Protein AF-N4WAJ4-F1 (afdb_monomer_lite)

InterPro domains:
  IPR047705 AimR transcriptional regulator-like [NF038310] (4-184)
  IPR047705 AimR transcriptional regulator-like [PF22871] (3-185)

Structure (mmCIF, N/CA/C/O backbone):
data_AF-N4WAJ4-F1
#
_entry.id   AF-N4WAJ4-F1
#
loop_
_atom_site.group_PDB
_atom_site.id
_atom_site.type_symbol
_atom_site.label_atom_id
_atom_site.label_alt_id
_atom_site.label_comp_id
_atom_site.label_asym_id
_atom_site.label_entity_id
_atom_site.label_seq_id
_atom_site.pdbx_PDB_ins_code
_atom_site.Cartn_x
_atom_site.Cartn_y
_atom_site.Cartn_z
_atom_site.occupancy
_atom_site.B_iso_or_equiv
_atom_site.auth_seq_id
_atom_site.auth_comp_id
_atom_site.auth_asym_id
_atom_site.auth_atom_id
_atom_site.pdbx_PDB_model_num
ATOM 1 N N . MET A 1 1 ? 38.998 -8.795 -4.122 1.00 45.66 1 MET A N 1
ATOM 2 C CA . MET A 1 1 ? 37.738 -8.625 -4.877 1.00 45.66 1 MET A CA 1
ATOM 3 C C . MET A 1 1 ? 38.101 -8.539 -6.345 1.00 45.66 1 MET A C 1
ATOM 5 O O . MET A 1 1 ? 38.833 -7.634 -6.715 1.00 45.66 1 MET A O 1
ATOM 9 N N . GLN A 1 2 ? 37.710 -9.531 -7.140 1.00 53.59 2 GLN A N 1
ATOM 10 C CA . GLN A 1 2 ? 37.958 -9.539 -8.580 1.00 53.59 2 GLN A CA 1
ATOM 11 C C . GLN A 1 2 ? 36.973 -8.552 -9.218 1.00 53.59 2 GLN A C 1
ATOM 13 O O . GLN A 1 2 ? 35.770 -8.668 -8.992 1.00 53.59 2 GLN A O 1
ATOM 18 N N . PHE A 1 3 ? 37.481 -7.537 -9.917 1.00 63.12 3 PHE A N 1
ATOM 19 C CA . PHE A 1 3 ? 36.640 -6.549 -10.587 1.00 63.12 3 PHE A CA 1
ATOM 20 C C . PHE A 1 3 ? 35.796 -7.246 -11.657 1.00 63.12 3 PHE A C 1
ATOM 22 O O . PHE A 1 3 ? 36.318 -8.004 -12.478 1.00 63.12 3 PHE A O 1
ATOM 29 N N . VAL A 1 4 ? 34.485 -7.013 -11.627 1.00 63.81 4 VAL A N 1
ATOM 30 C CA . VAL A 1 4 ? 33.590 -7.405 -12.714 1.00 63.81 4 VAL A CA 1
ATOM 31 C C . VAL A 1 4 ? 33.894 -6.476 -13.887 1.00 63.81 4 VAL A C 1
ATOM 33 O O . VAL A 1 4 ? 33.435 -5.343 -13.923 1.00 63.81 4 VAL A O 1
ATOM 36 N N . ASN A 1 5 ? 34.716 -6.939 -14.827 1.00 75.25 5 ASN A N 1
ATOM 37 C CA . ASN A 1 5 ? 35.132 -6.154 -15.997 1.00 75.25 5 ASN A CA 1
ATOM 38 C C . ASN A 1 5 ? 34.118 -6.199 -17.151 1.00 75.25 5 ASN A C 1
ATOM 40 O O . ASN A 1 5 ? 34.416 -5.725 -18.244 1.00 75.25 5 ASN A O 1
ATOM 44 N N . ASP A 1 6 ? 32.939 -6.780 -16.927 1.00 88.44 6 ASP A N 1
ATOM 45 C CA . ASP A 1 6 ? 31.851 -6.794 -17.897 1.00 88.44 6 ASP A CA 1
ATOM 46 C C . ASP A 1 6 ? 30.910 -5.596 -17.632 1.00 88.44 6 ASP A C 1
ATOM 48 O O . ASP A 1 6 ? 30.294 -5.522 -16.555 1.00 88.44 6 ASP A O 1
ATOM 52 N N . PRO A 1 7 ? 30.802 -4.636 -18.573 1.00 87.00 7 PRO A N 1
ATOM 53 C CA . PRO A 1 7 ? 29.966 -3.450 -18.392 1.00 87.00 7 PRO A CA 1
ATOM 54 C C . PRO A 1 7 ? 28.474 -3.770 -18.252 1.00 87.00 7 PRO A C 1
ATOM 56 O O . PRO A 1 7 ? 27.777 -3.109 -17.482 1.00 87.00 7 PRO A O 1
ATOM 59 N N . LEU A 1 8 ? 27.982 -4.797 -18.954 1.00 88.00 8 LEU A N 1
ATOM 60 C CA . LEU A 1 8 ? 26.582 -5.210 -18.881 1.00 88.00 8 LEU A CA 1
ATOM 61 C C . LEU A 1 8 ? 26.280 -5.823 -17.512 1.00 88.00 8 LEU A C 1
ATOM 63 O O . LEU A 1 8 ? 25.282 -5.468 -16.882 1.00 88.00 8 LEU A O 1
ATOM 67 N N . LEU A 1 9 ? 27.152 -6.704 -17.017 1.00 89.69 9 LEU A N 1
ATOM 68 C CA . LEU A 1 9 ? 26.983 -7.312 -15.698 1.00 89.69 9 LEU A CA 1
ATOM 69 C C . LEU A 1 9 ? 27.015 -6.256 -14.586 1.00 89.69 9 LEU A C 1
ATOM 71 O O . LEU A 1 9 ? 26.186 -6.305 -13.678 1.00 89.69 9 LEU A O 1
ATOM 75 N N . SER A 1 10 ? 27.911 -5.271 -14.686 1.00 88.25 10 SER A N 1
ATOM 76 C CA . SER A 1 10 ? 27.963 -4.144 -13.746 1.00 88.25 10 SER A CA 1
ATOM 77 C C . SER A 1 10 ? 26.650 -3.353 -13.734 1.00 88.25 10 SER A C 1
ATOM 79 O O . SER A 1 10 ? 26.067 -3.151 -12.670 1.00 88.25 10 SER A O 1
ATOM 81 N N . GLN A 1 11 ? 26.110 -3.005 -14.906 1.00 87.38 11 GLN A N 1
ATOM 82 C CA . GLN A 1 11 ? 24.837 -2.282 -15.018 1.00 87.38 11 GLN A CA 1
ATOM 83 C C . GLN A 1 11 ? 23.648 -3.074 -14.442 1.00 87.38 11 GLN A C 1
ATOM 85 O O . GLN A 1 11 ? 22.752 -2.509 -13.803 1.00 87.38 11 GLN A O 1
ATOM 90 N N . LEU A 1 12 ? 23.621 -4.393 -14.653 1.00 88.75 12 LEU A N 1
ATOM 91 C CA . LEU A 1 12 ? 22.582 -5.261 -14.096 1.00 88.75 12 LEU A CA 1
ATOM 92 C C . LEU A 1 12 ? 22.663 -5.325 -12.566 1.00 88.75 12 LEU A C 1
ATOM 94 O O . LEU A 1 12 ? 21.625 -5.257 -11.904 1.00 88.75 12 LEU A O 1
ATOM 98 N N . LEU A 1 13 ? 23.871 -5.419 -12.000 1.00 91.62 13 LEU A N 1
ATOM 99 C CA . LEU A 1 13 ? 24.083 -5.414 -10.550 1.00 91.62 13 LEU A CA 1
ATOM 100 C C . LEU A 1 13 ? 23.699 -4.070 -9.923 1.00 91.62 13 LEU A C 1
ATOM 102 O O . LEU A 1 13 ? 23.013 -4.060 -8.903 1.00 91.62 13 LEU A O 1
ATOM 106 N N . GLU A 1 14 ? 24.051 -2.949 -10.555 1.00 91.19 14 GLU A N 1
ATOM 107 C CA . GLU A 1 14 ? 23.614 -1.616 -10.121 1.00 91.19 14 GLU A CA 1
ATOM 108 C C . GLU A 1 14 ? 22.088 -1.490 -10.121 1.00 91.19 14 GLU A C 1
ATOM 110 O O . GLU A 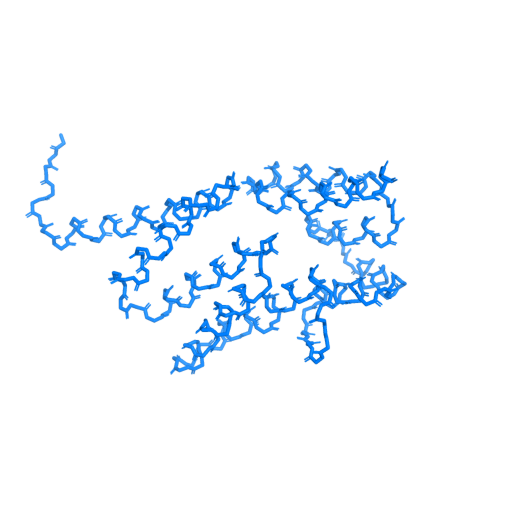1 14 ? 21.506 -1.001 -9.160 1.00 91.19 14 GLU A O 1
ATOM 115 N N . THR A 1 15 ? 21.416 -1.998 -11.159 1.00 92.31 15 THR A N 1
ATOM 116 C CA . THR A 1 15 ? 19.946 -1.984 -11.220 1.00 92.31 15 THR A CA 1
ATOM 117 C C . THR A 1 15 ? 19.331 -2.802 -10.081 1.00 92.31 15 THR A C 1
ATOM 119 O O . THR A 1 15 ? 18.347 -2.384 -9.476 1.00 92.31 15 THR A O 1
ATOM 122 N N . ARG A 1 16 ? 19.912 -3.959 -9.739 1.00 93.56 16 ARG A N 1
ATOM 123 C CA . ARG A 1 16 ? 19.452 -4.767 -8.595 1.00 93.56 16 ARG A CA 1
ATOM 124 C C . ARG A 1 16 ? 19.709 -4.094 -7.251 1.00 93.56 16 ARG A C 1
ATOM 126 O O . ARG A 1 16 ? 18.895 -4.233 -6.334 1.00 93.56 16 ARG A O 1
ATOM 133 N N . LEU A 1 17 ? 20.815 -3.368 -7.130 1.00 95.75 17 LEU A N 1
ATOM 134 C CA . LEU A 1 17 ? 21.097 -2.565 -5.950 1.00 95.75 17 LEU A CA 1
ATOM 135 C C . LEU A 1 17 ? 20.061 -1.444 -5.803 1.00 95.75 17 LEU A C 1
ATOM 137 O O . LEU A 1 17 ? 19.478 -1.312 -4.730 1.00 95.75 17 LEU A O 1
ATOM 141 N N . ASP A 1 18 ? 19.764 -0.718 -6.882 1.00 97.00 18 ASP A N 1
ATOM 142 C CA . ASP A 1 18 ? 18.732 0.325 -6.908 1.00 97.00 18 ASP A CA 1
ATOM 143 C C . ASP A 1 18 ? 17.350 -0.245 -6.518 1.00 97.00 18 ASP A C 1
ATOM 145 O O . ASP A 1 18 ? 16.648 0.357 -5.707 1.00 97.00 18 ASP A O 1
ATOM 149 N N . GLU A 1 19 ? 16.968 -1.432 -7.017 1.00 96.44 19 GLU A N 1
ATOM 150 C CA . GLU A 1 19 ? 15.730 -2.138 -6.618 1.00 96.44 19 GLU A CA 1
ATOM 151 C C . GLU A 1 19 ? 15.694 -2.433 -5.111 1.00 96.44 19 GLU A C 1
ATOM 153 O O . GLU A 1 19 ? 14.678 -2.221 -4.445 1.00 96.44 19 GLU A O 1
ATOM 158 N N . THR A 1 20 ? 16.813 -2.903 -4.560 1.00 97.69 20 THR A N 1
ATOM 159 C CA . THR A 1 20 ? 16.921 -3.237 -3.135 1.00 97.69 20 THR A CA 1
ATOM 160 C C . THR A 1 20 ? 16.818 -1.982 -2.273 1.00 97.69 20 THR A C 1
ATOM 162 O O . THR A 1 20 ? 16.063 -1.957 -1.300 1.00 97.69 20 THR A O 1
ATOM 165 N N . LEU A 1 21 ? 17.528 -0.917 -2.652 1.00 98.38 21 LEU A N 1
ATOM 166 C CA . LEU A 1 21 ? 17.513 0.361 -1.944 1.00 98.38 21 LEU A CA 1
ATOM 167 C C . LEU A 1 21 ? 16.141 1.035 -2.030 1.00 98.38 21 LEU A C 1
ATOM 169 O O . LEU A 1 21 ? 15.673 1.591 -1.039 1.00 98.38 21 LEU A O 1
ATOM 173 N N . PHE A 1 22 ? 15.455 0.929 -3.170 1.00 98.56 22 PHE A N 1
ATOM 174 C CA . PHE A 1 22 ? 14.098 1.441 -3.339 1.00 98.56 22 PHE A CA 1
ATOM 175 C C . PHE A 1 22 ? 13.134 0.877 -2.284 1.00 98.56 22 PHE A C 1
ATOM 177 O O . PHE A 1 22 ? 12.442 1.643 -1.601 1.00 98.56 22 PHE A O 1
ATOM 184 N N . ILE A 1 23 ? 13.130 -0.450 -2.120 1.00 98.19 23 ILE A N 1
ATOM 185 C CA . ILE A 1 23 ? 12.267 -1.151 -1.160 1.00 98.19 23 ILE A CA 1
ATOM 186 C C . ILE A 1 23 ? 12.732 -0.901 0.274 1.00 98.19 23 ILE A C 1
ATOM 188 O O . ILE A 1 23 ? 11.901 -0.613 1.134 1.00 98.19 23 ILE A O 1
ATOM 192 N N . TYR A 1 24 ? 14.038 -0.977 0.538 1.00 98.31 24 TYR A N 1
ATOM 193 C CA . TYR A 1 24 ? 14.593 -0.735 1.868 1.00 98.31 24 TYR A CA 1
ATOM 194 C C . TYR A 1 24 ? 14.182 0.645 2.390 1.00 98.31 24 TYR A C 1
ATOM 196 O O . TYR A 1 24 ? 13.531 0.749 3.428 1.00 98.31 24 TYR A O 1
ATOM 204 N N . HIS A 1 25 ? 14.468 1.703 1.629 1.00 98.62 25 HIS A N 1
ATOM 205 C CA . HIS A 1 25 ? 14.128 3.064 2.035 1.00 98.62 25 HIS A CA 1
ATOM 206 C C . HIS A 1 25 ? 12.615 3.265 2.164 1.00 98.62 25 HIS A C 1
ATOM 208 O O . HIS A 1 25 ? 12.178 4.003 3.042 1.00 98.62 25 HIS A O 1
ATOM 214 N N . TRP A 1 26 ? 11.798 2.579 1.356 1.00 98.56 26 TRP A N 1
ATOM 215 C CA . TRP A 1 26 ? 10.346 2.603 1.541 1.00 98.56 26 TRP A CA 1
ATOM 216 C C . TRP A 1 26 ? 9.954 2.025 2.902 1.00 98.56 26 TRP A C 1
ATOM 218 O O . TRP A 1 26 ? 9.284 2.700 3.676 1.00 98.56 26 TRP A O 1
ATOM 228 N N . LYS A 1 27 ? 10.423 0.819 3.241 1.00 98.25 27 LYS A N 1
ATOM 229 C CA . LYS A 1 27 ? 10.102 0.159 4.517 1.00 98.25 27 LYS A CA 1
ATOM 230 C C . LYS A 1 27 ? 10.603 0.925 5.736 1.00 98.25 27 LYS A C 1
ATOM 232 O O . LYS A 1 27 ? 9.932 0.925 6.763 1.00 98.25 27 LYS A 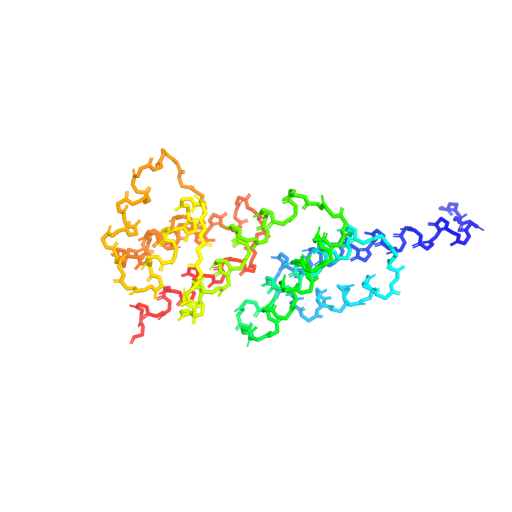O 1
ATOM 237 N N . ARG A 1 28 ? 11.714 1.654 5.606 1.00 98.25 28 ARG A N 1
ATOM 238 C CA . ARG A 1 28 ? 12.244 2.556 6.643 1.00 98.25 28 ARG A CA 1
ATOM 239 C C . ARG A 1 28 ? 11.526 3.909 6.735 1.00 98.25 28 ARG A C 1
ATOM 241 O O . ARG A 1 28 ? 11.890 4.709 7.590 1.00 98.25 28 ARG A O 1
ATOM 248 N N . ASN A 1 29 ? 10.506 4.157 5.908 1.00 98.06 29 ASN A N 1
ATOM 249 C CA . ASN A 1 29 ? 9.808 5.444 5.796 1.00 98.06 29 ASN A CA 1
ATOM 250 C C . ASN A 1 29 ? 10.726 6.610 5.351 1.00 98.06 29 ASN A C 1
ATOM 252 O O . ASN A 1 29 ? 10.507 7.773 5.679 1.00 98.06 29 ASN A O 1
ATOM 256 N N . GLU A 1 30 ? 11.764 6.314 4.569 1.00 98.25 30 GLU A N 1
ATOM 257 C CA . GLU A 1 30 ? 12.718 7.277 4.005 1.00 98.25 30 GLU A CA 1
ATOM 258 C C . GLU A 1 30 ? 12.301 7.646 2.568 1.00 98.25 30 GLU A C 1
ATOM 260 O O . GLU A 1 30 ? 12.996 7.379 1.581 1.00 98.25 30 GLU A O 1
ATOM 265 N N . MET A 1 31 ? 11.110 8.242 2.434 1.00 98.06 31 MET A N 1
ATOM 266 C CA . MET A 1 31 ? 10.403 8.324 1.148 1.00 98.06 31 MET A CA 1
ATOM 267 C C . MET A 1 31 ? 11.113 9.123 0.056 1.00 98.06 31 MET A C 1
ATOM 269 O O . MET A 1 31 ? 11.011 8.769 -1.118 1.00 98.06 31 MET A O 1
ATOM 273 N N . LEU A 1 32 ? 11.875 10.158 0.415 1.00 98.12 32 LEU A N 1
ATOM 274 C CA . LEU A 1 32 ? 12.670 10.918 -0.554 1.00 98.12 32 LEU A CA 1
ATOM 275 C C . LEU A 1 32 ? 13.718 10.032 -1.243 1.00 98.12 32 LEU A C 1
ATOM 277 O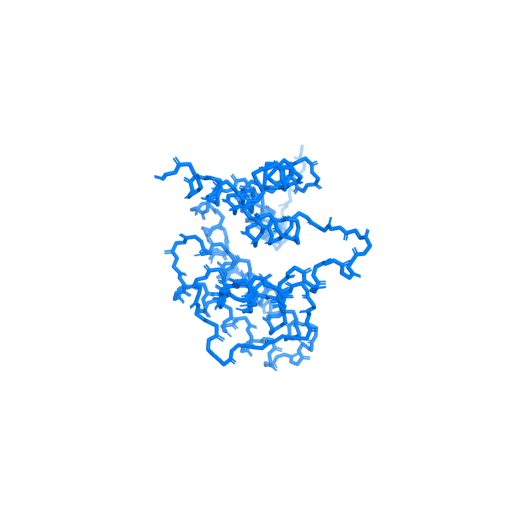 O . LEU A 1 32 ? 13.861 10.077 -2.466 1.00 98.12 32 LEU A O 1
ATOM 281 N N . LEU A 1 33 ? 14.420 9.197 -0.471 1.00 98.56 33 LEU A N 1
ATOM 282 C CA . LEU A 1 33 ? 15.418 8.268 -1.002 1.00 98.56 33 LEU A CA 1
ATOM 283 C C . LEU A 1 33 ? 14.751 7.143 -1.786 1.00 98.56 33 LEU A C 1
ATOM 285 O O . LEU A 1 33 ? 15.169 6.856 -2.904 1.00 98.56 33 LEU A O 1
ATOM 289 N N . SER A 1 34 ? 13.677 6.565 -1.245 1.00 98.62 34 SER A N 1
ATOM 290 C CA . SER A 1 34 ? 12.910 5.531 -1.940 1.00 98.62 34 SER A CA 1
ATOM 291 C C . SER A 1 34 ? 12.466 6.009 -3.327 1.00 98.62 34 SER A C 1
ATOM 293 O O . SER A 1 34 ? 12.830 5.413 -4.340 1.00 98.62 34 SER A O 1
ATOM 295 N N . ARG A 1 35 ? 11.785 7.158 -3.415 1.00 98.56 35 ARG A N 1
ATOM 296 C CA . ARG A 1 35 ? 11.321 7.696 -4.702 1.00 98.56 35 ARG A CA 1
ATOM 297 C C . ARG A 1 35 ? 12.471 8.036 -5.642 1.00 98.56 35 ARG A C 1
ATOM 299 O O . ARG A 1 35 ? 12.350 7.777 -6.835 1.00 98.56 35 ARG A O 1
ATOM 306 N N . LYS A 1 36 ? 13.598 8.553 -5.132 1.00 98.44 36 LYS A N 1
ATOM 307 C CA . LYS A 1 36 ? 14.806 8.780 -5.942 1.00 98.44 36 LYS A CA 1
ATOM 308 C C . LYS A 1 36 ? 15.233 7.496 -6.662 1.00 98.44 36 LYS A C 1
ATOM 310 O O . LYS A 1 36 ? 15.410 7.537 -7.879 1.00 98.44 36 LYS A O 1
ATOM 315 N N . TYR A 1 37 ? 15.353 6.377 -5.947 1.00 98.50 37 TYR A N 1
ATOM 316 C CA . TYR A 1 37 ? 15.692 5.089 -6.564 1.00 98.50 37 TYR A CA 1
ATOM 317 C C . TYR A 1 37 ? 14.578 4.589 -7.495 1.00 98.50 37 TYR A C 1
ATOM 319 O O . TYR A 1 37 ? 14.871 4.160 -8.606 1.00 98.50 37 TYR A O 1
ATOM 327 N N . GLY A 1 38 ? 13.304 4.733 -7.116 1.00 98.38 38 GLY A N 1
ATOM 328 C CA . GLY A 1 38 ? 12.164 4.382 -7.973 1.00 98.38 38 GLY A CA 1
ATOM 329 C C . GLY A 1 38 ? 12.194 5.091 -9.335 1.00 98.38 38 GLY A C 1
ATOM 330 O O . GLY A 1 38 ? 12.121 4.445 -10.379 1.00 98.38 38 GLY A O 1
ATOM 331 N N . TYR A 1 39 ? 12.398 6.411 -9.357 1.00 98.31 39 TYR A N 1
ATOM 332 C CA . TYR A 1 39 ? 12.516 7.172 -10.606 1.00 98.31 39 TYR A CA 1
ATOM 333 C C . TYR A 1 39 ? 13.796 6.851 -11.391 1.00 98.31 39 TYR A C 1
ATOM 335 O O . TYR A 1 39 ? 13.779 6.868 -12.623 1.00 98.31 39 TYR A O 1
ATOM 343 N N . GLN A 1 40 ? 14.908 6.536 -10.719 1.00 97.44 40 GLN A N 1
ATOM 344 C CA . GLN A 1 40 ? 16.115 6.049 -11.398 1.00 97.44 40 GLN A CA 1
ATOM 345 C C . GLN A 1 40 ? 15.864 4.711 -12.100 1.00 97.44 40 GLN A C 1
ATOM 347 O O . GLN A 1 40 ? 16.263 4.551 -13.253 1.00 97.44 40 GLN A O 1
ATOM 352 N N . LEU A 1 41 ? 15.157 3.785 -11.448 1.00 97.50 41 LEU A N 1
ATOM 353 C CA . LEU A 1 41 ? 14.785 2.497 -12.027 1.00 97.50 41 LEU A CA 1
ATOM 354 C C . LEU A 1 41 ? 13.877 2.663 -13.245 1.00 97.50 41 LEU A C 1
ATOM 356 O O . LEU A 1 41 ? 14.163 2.057 -14.276 1.00 97.50 41 LEU A O 1
ATOM 360 N N . LEU A 1 42 ? 12.854 3.525 -13.171 1.00 97.38 42 LEU A N 1
ATOM 361 C CA . LEU A 1 42 ? 11.965 3.818 -14.308 1.00 97.38 42 LEU A CA 1
ATOM 362 C C . LEU A 1 42 ? 12.730 4.292 -15.550 1.00 97.38 42 LEU A C 1
ATOM 364 O O . LEU A 1 42 ? 12.357 3.952 -16.665 1.00 97.38 42 LEU A O 1
ATOM 368 N N . ARG A 1 43 ? 13.821 5.045 -15.369 1.00 95.00 43 ARG A N 1
ATOM 369 C CA . ARG A 1 43 ? 14.658 5.525 -16.481 1.00 95.00 43 ARG A CA 1
ATOM 370 C C . ARG A 1 43 ? 15.577 4.455 -17.071 1.00 95.00 43 ARG A C 1
ATOM 372 O O . ARG A 1 43 ? 16.040 4.626 -18.194 1.00 95.00 43 ARG A O 1
ATOM 379 N N . LYS A 1 44 ? 15.912 3.417 -16.301 1.00 92.06 44 LYS A N 1
ATOM 380 C CA . LYS A 1 44 ? 16.902 2.392 -16.675 1.00 92.06 44 LYS A CA 1
ATOM 381 C C . LYS A 1 44 ? 16.264 1.099 -17.189 1.00 92.06 44 LYS A C 1
ATOM 383 O O . LYS A 1 44 ? 16.909 0.368 -17.935 1.00 92.06 44 LYS A O 1
ATOM 388 N N . THR A 1 45 ? 15.043 0.778 -16.760 1.00 92.62 45 THR A N 1
ATOM 389 C CA . THR A 1 45 ? 14.389 -0.495 -17.089 1.00 92.62 45 THR A CA 1
ATOM 390 C C . THR A 1 45 ? 13.539 -0.397 -18.353 1.00 92.62 45 THR A C 1
ATOM 392 O O . THR A 1 45 ? 12.752 0.526 -18.515 1.00 92.62 45 THR A O 1
ATOM 395 N N . TYR A 1 46 ? 13.638 -1.415 -19.207 1.00 90.81 46 TYR A N 1
ATOM 396 C CA . TYR A 1 46 ? 12.743 -1.617 -20.357 1.00 90.81 46 TYR A CA 1
ATOM 397 C C . TYR A 1 46 ? 11.752 -2.766 -20.129 1.00 90.81 46 TYR A C 1
ATOM 399 O O . TYR A 1 46 ? 10.919 -3.069 -20.976 1.00 90.81 46 TYR A O 1
ATOM 407 N N . ASN A 1 47 ? 11.839 -3.442 -18.980 1.00 94.56 47 ASN A N 1
ATOM 408 C CA . ASN A 1 47 ? 10.914 -4.508 -18.629 1.00 94.56 47 ASN A CA 1
ATOM 409 C C . ASN A 1 47 ? 9.611 -3.895 -18.097 1.00 94.56 47 ASN A C 1
ATOM 411 O O . ASN A 1 47 ? 9.566 -3.449 -16.949 1.00 94.56 47 ASN A O 1
ATOM 415 N N . LEU A 1 48 ? 8.558 -3.910 -18.916 1.00 97.44 48 LEU A N 1
ATOM 416 C CA . LEU A 1 48 ? 7.252 -3.331 -18.584 1.00 97.44 48 LEU A CA 1
ATOM 417 C C . LEU A 1 48 ? 6.643 -3.919 -17.308 1.00 97.44 48 LEU A C 1
ATOM 419 O O . LEU A 1 48 ? 6.093 -3.182 -16.493 1.00 97.44 48 LEU A O 1
ATOM 423 N N . ARG A 1 49 ? 6.821 -5.220 -17.047 1.00 96.88 49 ARG A N 1
ATOM 424 C CA . ARG A 1 49 ? 6.333 -5.819 -15.799 1.00 96.88 49 ARG A CA 1
ATOM 425 C C . ARG A 1 49 ? 7.008 -5.199 -14.574 1.00 96.88 49 ARG A C 1
ATOM 427 O O . ARG A 1 49 ? 6.321 -4.949 -13.586 1.00 96.88 49 ARG A O 1
ATOM 434 N N . LYS A 1 50 ? 8.310 -4.904 -14.647 1.00 96.25 50 LYS A N 1
ATOM 435 C CA . LYS A 1 50 ? 9.014 -4.167 -13.586 1.00 96.25 50 LYS A CA 1
ATOM 436 C C . LYS A 1 50 ? 8.536 -2.723 -13.479 1.00 96.25 50 LYS A C 1
ATOM 438 O O . LYS A 1 50 ? 8.398 -2.230 -12.367 1.00 96.25 50 LYS A O 1
ATOM 443 N N . VAL A 1 51 ? 8.266 -2.056 -14.603 1.00 98.38 51 VAL A N 1
ATOM 444 C CA . VAL A 1 51 ? 7.718 -0.688 -14.607 1.00 98.38 51 VAL A CA 1
ATOM 445 C C . VAL A 1 51 ? 6.398 -0.632 -13.828 1.00 98.38 51 VAL A C 1
ATOM 447 O O . VAL A 1 51 ? 6.235 0.243 -12.980 1.00 98.38 51 VAL A O 1
ATOM 450 N N . VAL A 1 52 ? 5.510 -1.614 -14.025 1.00 98.75 52 VAL A N 1
ATOM 451 C CA . VAL A 1 52 ? 4.266 -1.758 -13.247 1.00 98.75 52 VAL A CA 1
ATOM 452 C C . VAL A 1 52 ? 4.548 -1.869 -11.745 1.00 98.75 52 VAL A C 1
ATOM 454 O O . VAL A 1 52 ? 3.921 -1.168 -10.953 1.00 98.75 52 VAL A O 1
ATOM 457 N N . ASP A 1 53 ? 5.498 -2.715 -11.332 1.00 98.06 53 ASP A N 1
ATOM 458 C CA . ASP A 1 53 ? 5.833 -2.879 -9.909 1.00 98.06 53 ASP A CA 1
ATOM 459 C C . ASP A 1 53 ? 6.422 -1.601 -9.304 1.00 98.06 53 ASP A C 1
ATOM 461 O O . ASP A 1 53 ? 6.063 -1.222 -8.188 1.00 98.06 53 ASP A O 1
ATOM 465 N N . ILE A 1 54 ? 7.280 -0.901 -10.051 1.00 98.62 54 ILE A N 1
ATOM 466 C CA . ILE A 1 54 ? 7.877 0.356 -9.598 1.00 98.62 54 ILE A CA 1
ATOM 467 C C . ILE A 1 54 ? 6.798 1.423 -9.413 1.00 98.62 54 ILE A C 1
ATOM 469 O O . ILE A 1 54 ? 6.747 2.057 -8.360 1.00 98.62 54 ILE A O 1
ATOM 473 N N . HIS A 1 55 ? 5.900 1.588 -10.387 1.00 98.88 55 HIS A N 1
ATOM 474 C CA . HIS A 1 55 ? 4.776 2.509 -10.253 1.00 98.88 55 HIS A CA 1
ATOM 475 C C . HIS A 1 55 ? 3.844 2.123 -9.103 1.00 98.88 55 HIS A C 1
ATOM 477 O O . HIS A 1 55 ? 3.435 2.997 -8.346 1.00 98.88 55 HIS A O 1
ATOM 483 N N . ASN A 1 56 ? 3.566 0.836 -8.892 1.00 98.75 56 ASN A N 1
ATOM 484 C CA . ASN A 1 56 ? 2.742 0.391 -7.769 1.00 98.75 56 ASN A CA 1
ATOM 485 C C . ASN A 1 56 ? 3.364 0.745 -6.402 1.00 98.75 56 ASN A C 1
ATOM 487 O O . ASN A 1 56 ? 2.657 1.161 -5.482 1.00 98.75 56 ASN A O 1
ATOM 491 N N . ILE A 1 57 ? 4.686 0.612 -6.256 1.00 98.56 57 ILE A N 1
ATOM 492 C CA . ILE A 1 57 ? 5.383 1.012 -5.025 1.00 98.56 57 ILE A CA 1
ATOM 493 C C . ILE A 1 57 ? 5.416 2.539 -4.893 1.00 98.56 57 ILE A C 1
ATOM 495 O O . ILE A 1 57 ? 5.170 3.052 -3.805 1.00 98.56 57 ILE A O 1
ATOM 499 N N . LEU A 1 58 ? 5.667 3.283 -5.977 1.00 98.81 58 LEU A N 1
ATOM 500 C CA . LEU A 1 58 ? 5.618 4.749 -5.950 1.00 98.81 58 LEU A CA 1
ATOM 501 C C . LEU A 1 58 ? 4.228 5.250 -5.541 1.00 98.81 58 LEU A C 1
ATOM 503 O O . LEU A 1 58 ? 4.138 6.125 -4.685 1.00 98.81 58 LEU A O 1
ATOM 507 N N . ALA A 1 59 ? 3.161 4.655 -6.080 1.00 98.81 59 ALA A N 1
ATOM 508 C CA . ALA A 1 59 ? 1.780 4.970 -5.728 1.00 98.81 59 ALA A CA 1
ATOM 509 C C . ALA A 1 59 ? 1.548 4.863 -4.214 1.00 98.81 59 ALA A C 1
ATOM 511 O O . ALA A 1 59 ? 1.120 5.821 -3.573 1.00 98.81 59 ALA A O 1
ATOM 512 N N . GLN A 1 60 ? 1.925 3.724 -3.627 1.00 98.44 60 GLN A N 1
ATOM 513 C CA . GLN A 1 60 ? 1.877 3.512 -2.179 1.00 98.44 60 GLN A CA 1
ATOM 514 C C . GLN A 1 60 ? 2.793 4.479 -1.424 1.00 98.44 60 GLN A C 1
ATOM 516 O O . GLN A 1 60 ? 2.422 4.992 -0.376 1.00 98.44 60 GLN A O 1
ATOM 521 N N . GLY A 1 61 ? 3.967 4.786 -1.967 1.00 98.19 61 GLY A N 1
ATOM 522 C CA . GLY A 1 61 ? 4.911 5.724 -1.377 1.00 98.19 61 GLY A CA 1
ATOM 523 C C . GLY A 1 61 ? 4.363 7.144 -1.232 1.00 98.19 61 GLY A C 1
ATOM 524 O O . GLY A 1 61 ? 4.811 7.867 -0.348 1.00 98.19 61 GLY A O 1
ATOM 525 N N . TYR A 1 62 ? 3.399 7.560 -2.056 1.00 98.69 62 TYR A N 1
ATOM 526 C CA . TYR A 1 62 ? 2.720 8.858 -1.945 1.00 98.69 62 TYR A CA 1
ATOM 527 C C . TYR A 1 62 ? 1.492 8.848 -1.020 1.00 98.69 62 TYR A C 1
ATOM 529 O O . TYR A 1 62 ? 0.868 9.898 -0.854 1.00 98.69 62 TYR A O 1
ATOM 537 N N . LEU A 1 63 ? 1.169 7.714 -0.380 1.00 98.50 63 LEU A N 1
ATOM 538 C CA . LEU A 1 63 ? -0.030 7.525 0.448 1.00 98.50 63 LEU A CA 1
ATOM 539 C C . LEU A 1 63 ? -0.285 8.674 1.427 1.00 98.50 63 LEU A C 1
ATOM 541 O O . LEU A 1 63 ? -1.402 9.169 1.480 1.00 98.50 63 LEU A O 1
ATOM 545 N N . PHE A 1 64 ? 0.727 9.114 2.174 1.00 98.06 64 PHE A N 1
ATOM 546 C CA . PHE A 1 64 ? 0.558 10.147 3.203 1.00 98.06 64 PHE A CA 1
ATOM 547 C C . PHE A 1 64 ? 0.751 11.583 2.699 1.00 98.06 64 PHE A C 1
ATOM 549 O O . PHE A 1 64 ? 0.559 12.520 3.467 1.00 98.06 64 PHE A O 1
ATOM 556 N N . GLU A 1 65 ? 1.157 11.773 1.442 1.00 97.12 65 GLU A N 1
ATOM 557 C CA . GLU A 1 65 ? 1.561 13.087 0.924 1.00 97.12 65 GLU A CA 1
ATOM 558 C C . GLU A 1 65 ? 0.608 13.637 -0.135 1.00 97.12 65 GLU A C 1
ATOM 560 O O . GLU A 1 65 ? 0.258 14.814 -0.094 1.00 97.12 65 GLU A O 1
ATOM 565 N N . SER A 1 66 ? 0.196 12.820 -1.108 1.00 98.12 66 SER A N 1
ATOM 566 C CA . SER A 1 66 ? -0.651 13.294 -2.204 1.00 98.12 66 SER A CA 1
ATOM 567 C C . SER A 1 66 ? -1.438 12.162 -2.846 1.00 98.12 66 SER A C 1
ATOM 569 O O . SER A 1 66 ? -0.876 11.289 -3.509 1.00 98.12 66 SER A O 1
ATOM 571 N N . TYR A 1 67 ? -2.765 12.233 -2.719 1.00 98.50 67 TYR A N 1
ATOM 572 C CA . TYR A 1 67 ? -3.676 11.334 -3.426 1.00 98.50 67 TYR A CA 1
ATOM 573 C C . TYR A 1 67 ? -3.501 11.405 -4.945 1.00 98.50 67 TYR A C 1
ATOM 575 O O . TYR A 1 67 ? -3.562 10.386 -5.622 1.00 98.50 67 TYR A O 1
ATOM 583 N N . GLU A 1 68 ? -3.282 12.605 -5.486 1.00 98.62 68 GLU A N 1
ATOM 584 C CA . GLU A 1 68 ? -3.149 12.811 -6.928 1.00 98.62 68 GLU A CA 1
ATOM 585 C C . GLU A 1 68 ? -1.911 12.095 -7.475 1.00 98.62 68 GLU A C 1
ATOM 587 O O . GLU A 1 68 ? -2.014 11.347 -8.443 1.00 98.62 68 GLU A O 1
ATOM 592 N N . GLN A 1 69 ? -0.762 12.248 -6.812 1.00 98.62 69 GLN A N 1
ATOM 593 C CA . GLN A 1 69 ? 0.471 11.559 -7.205 1.00 98.62 69 GLN A CA 1
ATOM 594 C C . GLN A 1 69 ? 0.362 10.043 -7.001 1.00 98.62 69 GLN A C 1
ATOM 596 O O . GLN A 1 69 ? 0.806 9.266 -7.848 1.00 98.62 69 GLN A O 1
ATOM 601 N N . ALA A 1 70 ? -0.277 9.612 -5.908 1.00 98.75 70 ALA A N 1
ATOM 602 C CA . ALA A 1 70 ? -0.525 8.200 -5.654 1.00 98.75 70 ALA A CA 1
ATOM 603 C C . ALA A 1 70 ? -1.376 7.567 -6.770 1.00 98.75 70 ALA A C 1
ATOM 605 O O . ALA A 1 70 ? -0.994 6.546 -7.343 1.00 98.75 70 ALA A O 1
ATOM 606 N N . MET A 1 71 ? -2.489 8.208 -7.136 1.00 98.75 71 MET A N 1
ATOM 607 C CA . MET A 1 71 ? -3.375 7.730 -8.198 1.00 98.75 71 MET A CA 1
ATOM 608 C C . MET A 1 71 ? -2.757 7.840 -9.588 1.00 98.75 71 MET A C 1
ATOM 610 O O . MET A 1 71 ? -2.973 6.945 -10.399 1.00 98.75 71 MET A O 1
ATOM 614 N N . HIS A 1 72 ? -1.956 8.873 -9.860 1.00 98.75 72 HIS A N 1
ATOM 615 C CA . HIS A 1 72 ? -1.214 8.986 -11.114 1.00 98.75 72 HIS A CA 1
ATOM 616 C C . HIS A 1 72 ? -0.350 7.742 -11.357 1.00 98.75 72 HIS A C 1
ATOM 618 O O . HIS A 1 72 ? -0.438 7.115 -12.412 1.00 98.75 72 HIS A O 1
ATOM 624 N N . HIS A 1 73 ? 0.436 7.327 -10.361 1.00 98.88 73 HIS A N 1
ATOM 625 C CA . HIS A 1 73 ? 1.246 6.120 -10.479 1.00 98.88 73 HIS A CA 1
ATOM 626 C C . HIS A 1 73 ? 0.420 4.832 -10.481 1.00 98.88 73 HIS A C 1
ATOM 628 O O . HIS A 1 73 ? 0.750 3.914 -11.229 1.00 98.88 73 HIS A O 1
ATOM 634 N N . ALA A 1 74 ? -0.653 4.748 -9.690 1.00 98.88 74 ALA A N 1
ATOM 635 C CA . ALA A 1 74 ? -1.524 3.573 -9.700 1.00 98.88 74 ALA A CA 1
ATOM 636 C C . ALA A 1 74 ? -2.174 3.364 -11.080 1.00 98.88 74 ALA A C 1
ATOM 638 O O . ALA A 1 74 ? -2.236 2.233 -11.562 1.00 98.88 74 ALA A O 1
ATOM 639 N N . GLN A 1 75 ? -2.597 4.450 -11.735 1.00 98.75 75 GLN A N 1
ATOM 640 C CA . GLN A 1 75 ? -3.177 4.404 -13.074 1.00 98.75 75 GLN A CA 1
ATOM 641 C C . GLN A 1 75 ? -2.123 4.075 -14.132 1.00 98.75 75 GLN A C 1
ATOM 643 O O . GLN A 1 75 ? -2.353 3.180 -14.934 1.00 98.75 75 GLN A O 1
ATOM 648 N N . ALA A 1 76 ? -0.935 4.689 -14.075 1.00 98.81 76 ALA A N 1
ATOM 649 C CA . ALA A 1 76 ? 0.166 4.338 -14.975 1.00 98.81 76 ALA A CA 1
ATOM 650 C C . ALA A 1 76 ? 0.539 2.846 -14.871 1.00 98.81 76 ALA A C 1
ATOM 652 O O . ALA A 1 76 ? 0.741 2.176 -15.882 1.00 98.81 76 ALA A O 1
ATOM 653 N N . ALA A 1 77 ? 0.577 2.295 -13.653 1.00 98.88 77 ALA A N 1
ATOM 654 C CA . ALA A 1 77 ? 0.787 0.865 -13.446 1.00 98.88 77 ALA A CA 1
ATOM 655 C C . ALA A 1 77 ? -0.334 0.021 -14.075 1.00 98.88 77 ALA A C 1
ATOM 657 O O . ALA A 1 77 ? -0.053 -1.028 -14.649 1.00 98.88 77 ALA A O 1
ATOM 658 N N . LEU A 1 78 ? -1.591 0.462 -13.968 1.00 98.88 78 LEU A N 1
ATOM 659 C CA . LEU A 1 78 ? -2.752 -0.259 -14.492 1.00 98.88 78 LEU A CA 1
ATOM 660 C C . LEU A 1 78 ? -2.804 -0.231 -16.020 1.00 98.88 78 LEU A C 1
ATOM 662 O O . LEU A 1 78 ? -3.095 -1.260 -16.630 1.00 98.88 78 LEU A O 1
ATOM 666 N N . ASP A 1 79 ? -2.490 0.910 -16.626 1.00 98.75 79 ASP A N 1
ATOM 667 C CA . ASP A 1 79 ? -2.452 1.081 -18.078 1.00 98.75 79 ASP A CA 1
ATOM 668 C C . ASP A 1 79 ? -1.398 0.150 -18.686 1.00 98.75 79 ASP A C 1
ATOM 670 O O . ASP A 1 79 ? -1.712 -0.648 -19.567 1.00 98.75 79 ASP A O 1
ATOM 674 N N . ILE A 1 80 ? -0.183 0.144 -18.125 1.00 98.75 80 ILE A N 1
ATOM 675 C CA . ILE A 1 80 ? 0.902 -0.737 -18.581 1.00 98.75 80 ILE A CA 1
ATOM 676 C C . ILE A 1 80 ? 0.566 -2.207 -18.306 1.00 98.75 80 ILE A C 1
ATOM 678 O O . ILE A 1 80 ? 0.829 -3.064 -19.142 1.00 98.75 80 ILE A O 1
ATOM 682 N N . ALA A 1 81 ? -0.023 -2.530 -17.148 1.00 98.75 81 ALA A N 1
ATOM 683 C CA . ALA A 1 81 ? -0.445 -3.898 -16.842 1.00 98.75 81 ALA A CA 1
ATOM 684 C C . ALA A 1 81 ? -1.505 -4.413 -17.826 1.00 98.75 81 ALA A C 1
ATOM 686 O O . ALA A 1 81 ? -1.497 -5.601 -18.143 1.00 98.75 81 ALA A O 1
ATOM 687 N N . THR A 1 82 ? -2.383 -3.524 -18.297 1.00 98.62 82 THR A N 1
ATOM 688 C CA . THR A 1 82 ? -3.382 -3.812 -19.333 1.00 98.62 82 THR A CA 1
ATOM 689 C C . THR A 1 82 ? -2.719 -3.988 -20.695 1.00 98.62 82 THR A C 1
ATOM 691 O O . THR A 1 82 ? -3.038 -4.941 -21.388 1.00 98.62 82 THR A O 1
ATOM 694 N N . GLU A 1 83 ? -1.755 -3.137 -21.052 1.00 98.44 83 GLU A N 1
ATOM 695 C CA . GLU A 1 83 ? -0.997 -3.244 -22.309 1.00 98.44 83 GLU A CA 1
ATOM 696 C C . GLU A 1 83 ? -0.275 -4.592 -22.456 1.00 98.44 83 GLU A C 1
ATOM 698 O O . GLU A 1 83 ? -0.203 -5.142 -23.551 1.00 98.44 83 GLU A O 1
ATOM 703 N N . ILE A 1 84 ? 0.252 -5.135 -21.356 1.00 98.31 84 ILE A N 1
ATOM 704 C CA . ILE A 1 84 ? 0.969 -6.421 -21.355 1.00 98.31 84 ILE A CA 1
ATOM 705 C C . ILE A 1 84 ? 0.086 -7.619 -20.971 1.00 98.31 84 ILE A C 1
ATOM 707 O O . ILE A 1 84 ? 0.629 -8.683 -20.663 1.00 98.31 84 ILE A O 1
ATOM 711 N N . ASP A 1 85 ? -1.237 -7.439 -20.905 1.00 98.25 85 ASP A N 1
ATOM 712 C CA . ASP A 1 85 ? -2.222 -8.463 -20.526 1.00 98.25 85 ASP A CA 1
ATOM 713 C C . ASP A 1 85 ? -1.888 -9.196 -19.208 1.00 98.25 85 ASP A C 1
ATOM 715 O O . ASP A 1 85 ? -2.108 -10.398 -19.035 1.00 98.25 85 ASP A O 1
ATOM 719 N N . SER A 1 86 ? -1.330 -8.481 -18.224 1.00 98.31 86 SER A N 1
ATOM 720 C CA . SER A 1 86 ? -0.977 -9.076 -16.933 1.00 98.31 86 SER A CA 1
ATOM 721 C C . SER A 1 86 ? -2.174 -9.084 -15.985 1.00 98.31 86 SER A C 1
ATOM 723 O O . SER A 1 86 ? -2.271 -8.253 -15.080 1.00 98.31 86 SER A O 1
ATOM 725 N N . GLU A 1 87 ? -3.055 -10.076 -16.131 1.00 98.25 87 GLU A N 1
ATOM 726 C CA . GLU A 1 87 ? -4.253 -10.244 -15.289 1.00 98.25 87 GLU A CA 1
ATOM 727 C C . GLU A 1 87 ? -3.940 -10.180 -13.790 1.00 98.25 87 GLU A C 1
ATOM 729 O O . GLU A 1 87 ? -4.629 -9.507 -13.025 1.00 98.25 87 GLU A O 1
ATOM 734 N N . ARG A 1 88 ? -2.839 -10.812 -13.362 1.00 97.94 88 ARG A N 1
ATOM 735 C CA . ARG A 1 88 ? -2.386 -10.773 -11.965 1.00 97.94 88 ARG A CA 1
ATOM 736 C C . ARG A 1 88 ? -2.095 -9.348 -11.487 1.00 97.94 88 ARG A C 1
ATOM 738 O O . ARG A 1 88 ? -2.440 -9.007 -10.357 1.00 97.94 88 ARG A O 1
ATOM 745 N N . ALA A 1 89 ? -1.422 -8.536 -12.301 1.00 98.31 89 ALA A N 1
ATOM 746 C CA . ALA A 1 89 ? -1.094 -7.162 -11.935 1.00 98.31 89 ALA A CA 1
ATOM 747 C C . ALA A 1 89 ? -2.338 -6.264 -11.973 1.00 98.31 89 ALA A C 1
ATOM 749 O O . ALA A 1 89 ? -2.545 -5.480 -11.048 1.00 98.31 89 ALA A O 1
ATOM 750 N N . ILE A 1 90 ? -3.198 -6.442 -12.980 1.00 98.81 90 ILE A N 1
ATOM 751 C CA . ILE A 1 90 ? -4.493 -5.758 -13.090 1.00 98.81 90 ILE A CA 1
ATOM 752 C C . ILE A 1 90 ? -5.344 -6.036 -11.847 1.00 98.81 90 ILE A C 1
ATOM 754 O O . ILE A 1 90 ? -5.830 -5.099 -11.212 1.00 98.81 90 ILE A O 1
ATOM 758 N N . TYR A 1 91 ? -5.477 -7.308 -11.460 1.00 98.56 91 TYR A N 1
ATOM 759 C CA . TYR A 1 91 ? -6.205 -7.719 -10.261 1.00 98.56 91 TYR A CA 1
ATOM 760 C C . TYR A 1 91 ? -5.597 -7.095 -9.001 1.00 98.56 91 TYR A C 1
ATOM 762 O O . TYR A 1 91 ? -6.319 -6.521 -8.190 1.00 98.56 91 TYR A O 1
ATOM 770 N N . GLY A 1 92 ? -4.266 -7.143 -8.869 1.00 98.50 92 GLY A N 1
ATOM 771 C CA . GLY A 1 92 ? -3.533 -6.520 -7.767 1.00 98.50 92 GLY A CA 1
ATOM 772 C C . GLY A 1 92 ? -3.850 -5.028 -7.603 1.00 98.50 92 GLY A C 1
ATOM 773 O O . GLY A 1 92 ? -4.182 -4.562 -6.515 1.00 98.50 92 GLY A O 1
ATOM 774 N N . LEU A 1 93 ? -3.790 -4.274 -8.699 1.00 98.69 93 LEU A N 1
ATOM 775 C CA . LEU A 1 93 ? -4.014 -2.829 -8.689 1.00 98.69 93 LEU A CA 1
ATOM 776 C C . LEU A 1 93 ? -5.478 -2.468 -8.421 1.00 98.69 93 LEU A C 1
ATOM 778 O O . LEU A 1 93 ? -5.742 -1.574 -7.617 1.00 98.69 93 LEU A O 1
ATOM 782 N N . ARG A 1 94 ? -6.423 -3.168 -9.062 1.00 98.56 94 ARG A N 1
ATOM 783 C CA . ARG A 1 94 ? -7.861 -2.886 -8.942 1.00 98.56 94 ARG A CA 1
ATOM 784 C C . ARG A 1 94 ? -8.455 -3.315 -7.609 1.00 98.56 94 ARG A C 1
ATOM 786 O O . ARG A 1 94 ? -9.343 -2.628 -7.125 1.00 98.56 94 ARG A O 1
ATOM 793 N N . ASN A 1 95 ? -7.976 -4.411 -7.023 1.00 98.56 95 ASN A N 1
ATOM 794 C CA . ASN A 1 95 ? -8.563 -4.960 -5.800 1.00 98.56 95 ASN A CA 1
ATOM 795 C C . ASN A 1 95 ? -7.792 -4.604 -4.525 1.00 98.56 95 ASN A C 1
ATOM 797 O O . ASN A 1 95 ? -8.378 -4.673 -3.449 1.00 98.56 95 ASN A O 1
ATOM 801 N N . TYR A 1 96 ? -6.530 -4.176 -4.629 1.00 98.56 96 TYR A N 1
ATOM 802 C CA . TYR A 1 96 ? -5.723 -3.807 -3.462 1.00 98.56 96 TYR A CA 1
ATOM 803 C C . TYR A 1 96 ? -5.265 -2.353 -3.510 1.00 98.56 96 TYR A C 1
ATOM 805 O O . TYR A 1 96 ? -5.731 -1.545 -2.715 1.00 98.56 96 TYR A O 1
ATOM 813 N N . THR A 1 97 ? -4.396 -1.979 -4.455 1.00 98.62 97 THR A N 1
ATOM 814 C CA . THR A 1 97 ? -3.734 -0.662 -4.427 1.00 98.62 97 THR A CA 1
ATOM 815 C C . THR A 1 97 ? -4.713 0.506 -4.548 1.00 98.62 97 THR A C 1
ATOM 817 O O . THR A 1 97 ? -4.716 1.396 -3.701 1.00 98.62 97 THR A O 1
ATOM 820 N N . ILE A 1 98 ? -5.542 0.530 -5.594 1.00 98.81 98 ILE A N 1
ATOM 821 C CA . ILE A 1 98 ? -6.465 1.645 -5.853 1.00 98.81 98 ILE A CA 1
ATOM 822 C C . ILE A 1 98 ? -7.524 1.773 -4.740 1.00 98.81 98 ILE A C 1
ATOM 824 O O . ILE A 1 98 ? -7.714 2.893 -4.247 1.00 98.81 98 ILE A O 1
ATOM 828 N N . PRO A 1 99 ? -8.181 0.681 -4.294 1.00 98.81 99 PRO A N 1
ATOM 829 C CA . PRO A 1 99 ? -9.089 0.711 -3.149 1.00 98.81 99 PRO A CA 1
ATOM 830 C C . PRO A 1 99 ? -8.432 1.233 -1.882 1.00 98.81 99 PRO A C 1
ATOM 832 O O . PRO A 1 99 ? -8.962 2.155 -1.264 1.00 98.81 99 PRO A O 1
ATOM 835 N N . PHE A 1 100 ? -7.247 0.722 -1.551 1.00 98.81 100 PHE A N 1
ATOM 836 C CA . PHE A 1 100 ? -6.519 1.109 -0.354 1.00 98.81 100 PHE A CA 1
ATOM 837 C C . PHE A 1 100 ? -6.182 2.607 -0.336 1.00 98.81 100 PHE A C 1
ATOM 839 O O . PHE A 1 100 ? -6.464 3.300 0.646 1.00 98.81 100 PHE A O 1
ATOM 846 N N . LEU A 1 101 ? -5.623 3.128 -1.438 1.00 98.81 101 LEU A N 1
ATOM 847 C CA . LEU A 1 101 ? -5.306 4.553 -1.594 1.00 98.81 101 LEU A CA 1
ATOM 848 C C . LEU A 1 101 ? -6.564 5.420 -1.466 1.00 98.81 101 LEU A C 1
ATOM 850 O O . LEU A 1 101 ? -6.564 6.447 -0.787 1.00 98.81 101 LEU A O 1
ATOM 854 N N . SER A 1 102 ? -7.646 4.999 -2.113 1.00 98.75 102 SER A N 1
ATOM 855 C CA . SER A 1 102 ? -8.909 5.734 -2.139 1.00 98.75 102 SER A CA 1
ATOM 856 C C . SER A 1 102 ? -9.606 5.747 -0.784 1.00 98.75 102 SER A C 1
ATOM 858 O O . SER A 1 102 ? -10.095 6.794 -0.362 1.00 98.75 102 SER A O 1
ATOM 860 N N . ALA A 1 103 ? -9.604 4.621 -0.073 1.00 98.56 103 ALA A N 1
ATOM 861 C CA . ALA A 1 103 ? -10.136 4.512 1.276 1.00 98.56 103 ALA A CA 1
ATOM 862 C C . ALA A 1 103 ? -9.352 5.389 2.264 1.00 98.56 103 ALA A C 1
ATOM 864 O O . ALA A 1 103 ? -9.958 6.169 2.997 1.00 98.56 103 ALA A O 1
ATOM 865 N N . HIS A 1 104 ? -8.014 5.353 2.230 1.00 98.44 104 HIS A N 1
ATOM 866 C CA . HIS A 1 104 ? -7.188 6.176 3.123 1.00 98.44 104 HIS A CA 1
ATOM 867 C C . HIS A 1 104 ? -7.486 7.680 2.991 1.00 98.44 104 HIS A C 1
ATOM 869 O O . HIS A 1 104 ? -7.538 8.391 3.992 1.00 98.44 104 HIS A O 1
ATOM 875 N N . HIS A 1 105 ? -7.725 8.151 1.763 1.00 98.19 105 HIS A N 1
ATOM 876 C CA . HIS A 1 105 ? -8.034 9.554 1.459 1.00 98.19 105 HIS A CA 1
ATOM 877 C C . HIS A 1 105 ? -9.531 9.898 1.500 1.00 98.19 105 HIS A C 1
ATOM 879 O O . HIS A 1 105 ? -9.897 11.012 1.127 1.00 98.19 105 HIS A O 1
ATOM 885 N N . ALA A 1 106 ? -10.403 8.967 1.907 1.00 97.69 106 ALA A N 1
ATOM 886 C CA . ALA A 1 106 ? -11.863 9.121 1.867 1.00 97.69 106 ALA A CA 1
ATOM 887 C C . ALA A 1 106 ? -12.410 9.541 0.479 1.00 97.69 106 ALA A C 1
ATOM 889 O O . ALA A 1 106 ? -13.390 10.277 0.359 1.00 97.69 106 ALA A O 1
ATOM 890 N N . LYS A 1 107 ? -11.777 9.058 -0.597 1.00 98.31 107 LYS A N 1
ATOM 891 C CA . LYS A 1 107 ? -12.152 9.292 -2.003 1.00 98.31 107 LYS A CA 1
ATOM 892 C C . LYS A 1 107 ? -12.659 8.009 -2.658 1.00 98.31 107 LYS A C 1
ATOM 894 O O . LYS A 1 107 ? -12.121 7.535 -3.648 1.00 98.31 107 LYS A O 1
ATOM 899 N N . THR A 1 108 ? -13.707 7.437 -2.085 1.00 97.94 108 THR A N 1
ATOM 900 C CA . THR A 1 108 ? -14.212 6.085 -2.389 1.00 97.94 108 THR A CA 1
ATOM 901 C C . THR A 1 108 ? -15.264 6.027 -3.501 1.00 97.94 108 THR A C 1
ATOM 903 O O . THR A 1 108 ? -15.675 4.941 -3.909 1.00 97.94 108 THR A O 1
ATOM 906 N N . LYS A 1 109 ? -15.740 7.170 -4.010 1.00 97.31 109 LYS A N 1
ATOM 907 C CA . LYS A 1 109 ? -16.818 7.211 -5.010 1.00 97.31 109 LYS A CA 1
ATOM 908 C C . LYS A 1 109 ? -16.426 6.446 -6.280 1.00 97.31 109 LYS A C 1
ATOM 910 O O . LYS A 1 109 ? -15.471 6.814 -6.954 1.00 97.31 109 LYS A O 1
ATOM 915 N N . GLY A 1 110 ? -17.215 5.430 -6.632 1.00 96.31 110 GLY A N 1
ATOM 916 C CA . GLY A 1 110 ? -16.981 4.588 -7.813 1.00 96.31 110 GLY A CA 1
ATOM 917 C C . GLY A 1 110 ? -15.860 3.558 -7.643 1.00 96.31 110 GLY A C 1
ATOM 918 O O . GLY A 1 110 ? -15.563 2.829 -8.585 1.00 96.31 110 GLY A O 1
ATOM 919 N N . ILE A 1 111 ? -15.255 3.475 -6.457 1.00 98.06 111 ILE A N 1
ATOM 920 C CA . ILE A 1 111 ? -14.215 2.504 -6.138 1.00 98.06 111 ILE A CA 1
ATOM 921 C C . ILE A 1 111 ? -14.871 1.229 -5.622 1.00 98.06 111 ILE A C 1
ATOM 923 O O . ILE A 1 111 ? -15.736 1.263 -4.747 1.00 98.06 111 ILE A O 1
ATOM 927 N N . THR A 1 112 ? -14.456 0.096 -6.176 1.00 96.44 112 THR A N 1
ATOM 928 C CA . THR A 1 112 ? -14.942 -1.232 -5.800 1.00 96.44 112 THR A CA 1
ATOM 929 C C . THR A 1 112 ? -13.765 -2.192 -5.708 1.00 96.44 112 THR A C 1
ATOM 931 O O . THR A 1 112 ? -12.698 -1.936 -6.261 1.00 96.44 112 THR A O 1
ATOM 934 N N . THR A 1 113 ? -13.953 -3.276 -4.967 1.00 98.19 113 THR A N 1
ATOM 935 C CA . THR A 1 113 ? -12.970 -4.348 -4.819 1.00 98.19 113 THR A CA 1
ATOM 936 C C . THR A 1 113 ? -13.689 -5.645 -4.500 1.00 98.19 113 THR A C 1
ATOM 938 O O . THR A 1 113 ? -14.756 -5.640 -3.882 1.00 98.19 113 THR A O 1
ATOM 941 N N . GLU A 1 114 ? -13.115 -6.759 -4.928 1.00 97.69 114 GLU A N 1
ATOM 942 C CA . GLU A 1 114 ? -13.532 -8.104 -4.553 1.00 97.69 114 GLU A CA 1
ATOM 943 C C . GLU A 1 114 ? -12.924 -8.536 -3.212 1.00 97.69 114 GLU A C 1
ATOM 945 O O . GLU A 1 114 ? -13.526 -9.354 -2.508 1.00 97.69 114 GLU A O 1
ATOM 950 N N . ASP A 1 115 ? -11.793 -7.937 -2.823 1.00 98.12 115 ASP A N 1
ATOM 951 C CA . ASP A 1 115 ? -11.069 -8.266 -1.599 1.00 98.12 115 ASP A CA 1
ATOM 952 C C . ASP A 1 115 ? -11.837 -7.827 -0.346 1.00 98.12 115 ASP A C 1
ATOM 954 O O . ASP A 1 115 ? -12.273 -6.685 -0.212 1.00 98.12 115 ASP A O 1
ATOM 958 N N . GLN A 1 116 ? -12.007 -8.748 0.601 1.00 98.12 116 GLN A N 1
ATOM 959 C CA . GLN A 1 116 ? -12.816 -8.500 1.795 1.00 98.12 116 GLN A CA 1
ATOM 960 C C . GLN A 1 116 ? -12.156 -7.509 2.763 1.00 98.12 116 GLN A C 1
ATOM 962 O O . GLN A 1 116 ? -12.856 -6.717 3.392 1.00 98.12 116 GLN A O 1
ATOM 967 N N . ALA A 1 117 ? -10.824 -7.499 2.873 1.00 97.75 117 ALA A N 1
ATOM 968 C CA . ALA A 1 117 ? -10.142 -6.552 3.750 1.00 97.75 117 ALA A CA 1
ATOM 969 C C . ALA A 1 117 ? -10.264 -5.124 3.202 1.00 97.75 117 ALA A C 1
ATOM 971 O O . ALA A 1 117 ? -10.559 -4.199 3.960 1.00 97.75 117 ALA A O 1
ATOM 972 N N . GLU A 1 118 ? -10.121 -4.949 1.887 1.00 98.31 118 GLU A N 1
ATOM 973 C CA . GLU A 1 118 ? -10.304 -3.637 1.262 1.00 98.31 118 GLU A CA 1
ATOM 974 C C . GLU A 1 118 ? -11.777 -3.201 1.216 1.00 98.31 118 GLU A C 1
ATOM 976 O O . GLU A 1 118 ? -12.056 -2.012 1.358 1.00 98.31 118 GLU A O 1
ATOM 981 N N . LYS A 1 119 ? -12.748 -4.126 1.128 1.00 98.56 119 LYS A N 1
ATOM 982 C CA . LYS A 1 119 ? -14.172 -3.796 1.349 1.00 98.56 119 LYS A CA 1
ATOM 983 C C . LYS A 1 119 ? -14.406 -3.222 2.745 1.00 98.56 119 LYS A C 1
ATOM 985 O O . LYS A 1 119 ? -15.084 -2.203 2.868 1.00 98.56 119 LYS A O 1
ATOM 990 N N . ALA A 1 120 ? -13.821 -3.830 3.780 1.00 98.62 120 ALA A N 1
ATOM 991 C CA . ALA A 1 120 ? -13.905 -3.301 5.141 1.00 98.62 120 ALA A CA 1
ATOM 992 C C . ALA A 1 120 ? -13.260 -1.911 5.249 1.00 98.62 120 ALA A C 1
ATOM 994 O O . ALA A 1 120 ? -13.812 -1.014 5.882 1.00 98.62 120 ALA A O 1
ATOM 995 N N . HIS A 1 121 ? -12.122 -1.699 4.586 1.00 98.69 121 HIS A N 1
ATOM 996 C CA . HIS A 1 121 ? -11.450 -0.403 4.566 1.00 98.69 121 HIS A CA 1
ATOM 997 C C . HIS A 1 121 ? -12.272 0.680 3.845 1.00 98.69 121 HIS A C 1
ATOM 999 O O . HIS A 1 121 ? -12.354 1.808 4.330 1.00 98.69 121 HIS A O 1
ATOM 1005 N N . LEU A 1 122 ? -12.934 0.346 2.731 1.00 98.75 122 LEU A N 1
ATOM 1006 C CA . LEU A 1 122 ? -13.867 1.246 2.045 1.00 98.75 122 LEU A CA 1
ATOM 1007 C C . LEU A 1 122 ? -15.082 1.578 2.925 1.00 98.75 122 LEU A C 1
ATOM 1009 O O . LEU A 1 122 ? -15.454 2.747 3.011 1.00 98.75 122 LEU A O 1
ATOM 1013 N N . ALA A 1 123 ? -15.668 0.588 3.608 1.00 98.62 123 ALA A N 1
ATOM 1014 C CA . ALA A 1 123 ? -16.756 0.809 4.565 1.00 98.62 123 ALA A CA 1
ATOM 1015 C C . ALA A 1 123 ? -16.319 1.760 5.693 1.00 98.62 123 ALA A C 1
ATOM 1017 O O . ALA A 1 123 ? -16.977 2.770 5.945 1.00 98.62 123 ALA A O 1
ATOM 1018 N N . LEU A 1 124 ? -15.137 1.520 6.274 1.00 98.50 124 LEU A N 1
ATOM 1019 C CA . LEU A 1 124 ? -14.522 2.401 7.268 1.00 98.50 124 LEU A CA 1
ATOM 1020 C C . LEU A 1 124 ? -14.363 3.839 6.753 1.00 98.50 124 LEU A C 1
ATOM 1022 O O . LEU A 1 124 ? -14.693 4.785 7.465 1.00 98.50 124 LEU A O 1
ATOM 1026 N N . ALA A 1 125 ? -13.861 4.015 5.529 1.00 98.25 125 ALA A N 1
ATOM 1027 C CA . ALA A 1 125 ? -13.666 5.329 4.917 1.00 98.25 125 ALA A CA 1
ATOM 1028 C C . ALA A 1 125 ? -14.987 6.067 4.638 1.00 98.25 125 ALA A C 1
ATOM 1030 O O . ALA A 1 125 ? -15.026 7.295 4.682 1.00 98.25 125 ALA A O 1
ATOM 1031 N N . ASN A 1 126 ? -16.069 5.324 4.396 1.00 98.06 126 ASN A N 1
ATOM 1032 C CA . ASN A 1 126 ? -17.417 5.860 4.202 1.00 98.06 126 ASN A CA 1
ATOM 1033 C C . ASN A 1 126 ? -18.152 6.169 5.518 1.00 98.06 126 ASN A C 1
ATOM 1035 O O . ASN A 1 126 ? -19.266 6.687 5.477 1.00 98.06 126 ASN A O 1
ATOM 1039 N N . GLY A 1 127 ? -17.554 5.858 6.673 1.00 97.75 127 GLY A N 1
ATOM 1040 C CA . GLY A 1 127 ? -18.195 6.000 7.983 1.00 97.75 127 GLY A CA 1
ATOM 1041 C C . GLY A 1 127 ? -19.159 4.864 8.337 1.00 97.75 127 GLY A C 1
ATOM 1042 O O . GLY A 1 127 ? -19.853 4.954 9.346 1.00 97.75 127 GLY A O 1
ATOM 1043 N N . ASP A 1 128 ? -19.191 3.789 7.546 1.00 98.12 128 ASP A N 1
ATOM 1044 C CA . ASP A 1 128 ? -19.971 2.587 7.839 1.00 98.12 128 ASP A CA 1
ATOM 1045 C C . ASP A 1 128 ? -19.164 1.651 8.752 1.00 98.12 128 ASP A C 1
ATOM 1047 O O . ASP A 1 128 ? -18.522 0.680 8.332 1.00 98.12 128 ASP A O 1
ATOM 1051 N N . PHE A 1 129 ? -19.117 2.021 10.032 1.00 98.25 129 PHE A N 1
ATOM 1052 C CA . PHE A 1 129 ? -18.331 1.304 11.031 1.00 98.25 129 PHE A CA 1
ATOM 1053 C C . PHE A 1 129 ? -18.904 -0.082 11.338 1.00 98.25 129 PHE A C 1
ATOM 1055 O O . PHE A 1 129 ? -18.127 -1.006 11.572 1.00 98.25 129 PHE A O 1
ATOM 1062 N N . GLU A 1 130 ? -20.229 -0.243 11.304 1.00 98.31 130 GLU A N 1
ATOM 1063 C CA . GLU A 1 130 ? -20.894 -1.525 11.566 1.00 98.31 130 GLU A CA 1
ATOM 1064 C C . GLU A 1 130 ? -20.536 -2.554 10.492 1.00 98.31 130 GLU A C 1
ATOM 1066 O O . GLU A 1 130 ? -20.071 -3.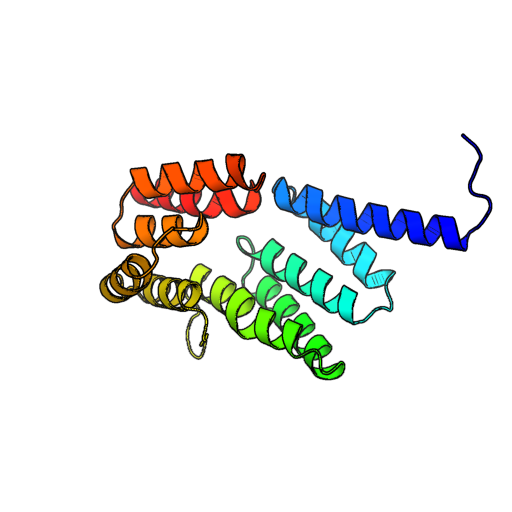646 10.823 1.00 98.31 130 GLU A O 1
ATOM 1071 N N . MET A 1 131 ? -20.641 -2.186 9.209 1.00 98.31 131 MET A N 1
ATOM 1072 C CA . MET A 1 131 ? -20.249 -3.068 8.108 1.00 98.31 131 MET A CA 1
ATOM 1073 C C . MET A 1 131 ? -18.753 -3.399 8.151 1.00 98.31 131 MET A C 1
ATOM 1075 O O . MET A 1 131 ? -18.366 -4.545 7.921 1.00 98.31 131 MET A O 1
ATOM 1079 N N . CYS A 1 132 ? -17.900 -2.419 8.470 1.00 98.56 132 CYS A N 1
ATOM 1080 C CA . CYS A 1 132 ? -16.464 -2.650 8.631 1.00 98.56 132 CYS A CA 1
ATOM 1081 C C . CYS A 1 132 ? -16.179 -3.717 9.701 1.00 98.56 132 CYS A C 1
ATOM 1083 O O . CYS A 1 132 ? -15.456 -4.678 9.431 1.00 98.56 132 CYS A O 1
ATOM 1085 N N . VAL A 1 133 ? -16.773 -3.576 10.891 1.00 98.56 133 VAL A N 1
ATOM 1086 C CA . VAL A 1 133 ? -16.617 -4.540 11.991 1.00 98.56 133 VAL A CA 1
ATOM 1087 C C . VAL A 1 133 ? -17.142 -5.912 11.577 1.00 98.56 133 VAL A C 1
ATOM 1089 O O . VAL A 1 133 ? -16.407 -6.887 11.698 1.00 98.56 133 VAL A O 1
ATOM 1092 N N . GLN A 1 134 ? -18.346 -5.983 11.002 1.00 98.38 134 GLN A N 1
ATOM 1093 C CA . GLN A 1 134 ? -18.956 -7.241 10.568 1.00 98.38 134 GLN A CA 1
ATOM 1094 C C . GLN A 1 134 ? -18.072 -8.007 9.572 1.00 98.38 134 GLN A C 1
ATOM 1096 O O . GLN A 1 134 ? -17.902 -9.220 9.698 1.00 98.38 134 GLN A O 1
ATOM 1101 N N . ILE A 1 135 ? -17.497 -7.317 8.580 1.00 98.44 135 ILE A N 1
ATOM 1102 C CA . ILE A 1 135 ? -16.594 -7.948 7.608 1.00 98.44 135 ILE A CA 1
ATOM 1103 C C . ILE A 1 135 ? -15.320 -8.438 8.302 1.00 98.44 135 ILE A C 1
ATOM 1105 O O . ILE A 1 135 ? -14.849 -9.538 8.017 1.00 98.44 135 ILE A O 1
ATOM 1109 N N . LEU A 1 136 ? -14.745 -7.634 9.201 1.00 98.06 136 LEU A N 1
ATOM 1110 C CA . LEU A 1 136 ? -13.488 -7.971 9.868 1.00 98.06 136 LEU A CA 1
ATOM 1111 C C . LEU A 1 136 ? -13.643 -9.125 10.861 1.00 98.06 136 LEU A C 1
ATOM 1113 O O . LEU A 1 136 ? -12.757 -9.968 10.926 1.00 98.06 136 LEU A O 1
ATOM 1117 N N . GLU A 1 137 ? -14.760 -9.222 11.578 1.00 95.69 137 GLU A N 1
ATOM 1118 C CA . GLU A 1 137 ? -15.033 -10.318 12.519 1.00 95.69 137 GLU A CA 1
ATOM 1119 C C . GLU A 1 137 ? -15.189 -11.686 11.839 1.00 95.69 137 GLU A C 1
ATOM 1121 O O . GLU A 1 137 ? -15.036 -12.714 12.495 1.00 95.69 137 GLU A O 1
ATOM 1126 N N . ALA A 1 138 ? -15.418 -11.721 10.522 1.00 96.44 138 ALA A N 1
ATOM 1127 C CA . ALA A 1 138 ? -15.462 -12.962 9.752 1.00 96.44 138 ALA A CA 1
ATOM 1128 C C . ALA A 1 138 ? -14.073 -13.579 9.477 1.00 96.44 138 ALA A C 1
ATOM 1130 O O . ALA A 1 138 ? -13.996 -14.705 8.986 1.00 96.44 138 ALA A O 1
ATOM 1131 N N . PHE A 1 139 ? -12.971 -12.869 9.754 1.00 96.31 139 PHE A N 1
ATOM 1132 C CA . PHE A 1 139 ? -11.619 -13.406 9.577 1.00 96.31 139 PHE A CA 1
ATOM 1133 C C . PHE A 1 139 ? -11.132 -14.142 10.830 1.00 96.31 139 PHE A C 1
ATOM 1135 O O . PHE A 1 139 ? -11.101 -13.575 11.919 1.00 96.31 139 PHE A O 1
ATOM 1142 N N . ASP A 1 140 ? -10.593 -15.352 10.656 1.00 94.88 140 ASP A N 1
ATOM 1143 C CA . ASP A 1 140 ? -10.020 -16.139 11.762 1.00 94.88 140 ASP A CA 1
ATOM 1144 C C . ASP A 1 140 ? -8.801 -15.470 12.418 1.00 94.88 140 ASP A C 1
ATOM 1146 O O . ASP A 1 140 ? -8.527 -15.633 13.610 1.00 94.88 140 ASP A O 1
ATOM 1150 N N . LYS A 1 141 ? -8.001 -14.759 11.614 1.00 94.19 141 LYS A N 1
ATOM 1151 C CA . LYS A 1 141 ? -6.774 -14.081 12.045 1.00 94.19 141 LYS A CA 1
ATOM 1152 C C . LYS A 1 141 ? -6.600 -12.775 11.294 1.00 94.19 141 LYS A C 1
ATOM 1154 O O . LYS A 1 141 ? -6.675 -12.739 10.069 1.00 94.19 141 LYS A O 1
ATOM 1159 N N . PHE A 1 142 ? -6.258 -11.722 12.028 1.00 95.75 142 PHE A N 1
ATOM 1160 C CA . PHE A 1 142 ? -6.034 -10.407 11.437 1.00 95.75 142 PHE A CA 1
ATOM 1161 C C . PHE A 1 142 ? -4.581 -10.205 11.017 1.00 95.75 142 PHE A C 1
ATOM 1163 O O . PHE A 1 142 ? -3.638 -10.448 11.780 1.00 95.75 142 PHE A O 1
ATOM 1170 N N . THR A 1 143 ? -4.398 -9.652 9.825 1.00 97.75 143 THR A N 1
ATOM 1171 C CA . THR A 1 143 ? -3.188 -8.925 9.437 1.00 97.75 143 THR A CA 1
ATOM 1172 C C . THR A 1 143 ? -3.071 -7.612 10.232 1.00 97.75 143 THR A C 1
ATOM 1174 O O . THR A 1 143 ? -4.066 -7.135 10.787 1.00 97.75 143 THR A O 1
ATOM 1177 N N . PRO A 1 144 ? -1.887 -6.971 10.276 1.00 98.31 144 PRO A N 1
ATOM 1178 C CA . PRO A 1 144 ? -1.738 -5.655 10.898 1.00 98.31 144 PRO A CA 1
ATOM 1179 C C . PRO A 1 144 ? -2.683 -4.591 10.314 1.00 98.31 144 PRO A C 1
ATOM 1181 O O . PRO A 1 144 ? -3.229 -3.796 11.076 1.00 98.31 144 PRO A O 1
ATOM 1184 N N . PHE A 1 145 ? -2.945 -4.624 9.000 1.00 98.44 145 PHE A N 1
ATOM 1185 C CA . PHE A 1 145 ? -3.904 -3.734 8.328 1.00 98.44 145 PHE A CA 1
ATOM 1186 C C . PHE A 1 145 ? -5.341 -3.954 8.801 1.00 98.44 145 PHE A C 1
ATOM 1188 O O . PHE A 1 145 ? -5.980 -3.013 9.254 1.00 98.44 145 PHE A O 1
ATOM 1195 N N . GLN A 1 146 ? -5.827 -5.197 8.774 1.00 98.50 146 GLN A N 1
ATOM 1196 C CA . GLN A 1 146 ? -7.175 -5.537 9.249 1.00 98.50 146 GLN A CA 1
ATOM 1197 C C . GLN A 1 146 ? -7.363 -5.154 10.717 1.00 98.50 146 GLN A C 1
ATOM 1199 O O . GLN A 1 146 ? -8.381 -4.588 11.102 1.00 98.50 146 GLN A O 1
ATOM 1204 N N . GLN A 1 147 ? -6.339 -5.395 11.536 1.00 98.44 147 GLN A N 1
ATOM 1205 C CA . GLN A 1 147 ? -6.361 -5.001 12.935 1.00 98.44 147 GLN A CA 1
ATOM 1206 C C . GLN A 1 147 ? -6.385 -3.472 13.112 1.00 98.44 147 GLN A C 1
ATOM 1208 O O . GLN A 1 147 ? -7.041 -2.968 14.022 1.00 98.44 147 GLN A O 1
ATOM 1213 N N . TYR A 1 148 ? -5.684 -2.733 12.248 1.00 98.62 148 TYR A N 1
ATOM 1214 C CA . TYR A 1 148 ? -5.761 -1.274 12.186 1.00 98.62 148 TYR A CA 1
ATOM 1215 C C . TYR A 1 148 ? -7.171 -0.800 11.807 1.00 98.62 148 TYR A C 1
ATOM 1217 O O . TYR A 1 148 ? -7.707 0.073 12.490 1.00 98.62 148 TYR A O 1
ATOM 1225 N N . TYR A 1 149 ? -7.790 -1.390 10.779 1.00 98.69 149 TYR A N 1
ATOM 1226 C CA . TYR A 1 149 ? -9.151 -1.043 10.363 1.00 98.69 149 TYR A CA 1
ATOM 1227 C C . TYR A 1 149 ? -10.153 -1.271 11.493 1.00 98.69 149 TYR A C 1
ATOM 1229 O O . TYR A 1 149 ? -10.920 -0.362 11.814 1.00 98.69 149 TYR A O 1
ATOM 1237 N N . LEU A 1 150 ? -10.076 -2.429 12.158 1.00 98.44 150 LEU A N 1
ATOM 1238 C CA . LEU A 1 150 ? -10.947 -2.757 13.283 1.00 98.44 150 LEU A CA 1
ATOM 1239 C C . LEU A 1 150 ? -10.755 -1.763 14.430 1.00 98.44 150 LEU A C 1
ATOM 1241 O O . LEU A 1 150 ? -11.727 -1.199 14.919 1.00 98.44 150 LEU A O 1
ATOM 1245 N N . GLY A 1 151 ? -9.502 -1.489 14.810 1.00 98.19 151 GLY A N 1
ATOM 1246 C CA . GLY A 1 151 ? -9.190 -0.526 15.866 1.00 98.19 151 GLY A CA 1
ATOM 1247 C C . GLY A 1 151 ? -9.679 0.892 15.559 1.00 98.19 151 GLY A C 1
ATOM 1248 O O . GLY A 1 151 ? -10.107 1.596 16.472 1.00 98.19 151 GLY A O 1
ATOM 1249 N N . LYS A 1 152 ? -9.670 1.321 14.287 1.00 98.12 152 LYS A N 1
ATOM 1250 C CA . LYS A 1 152 ? -10.276 2.602 13.891 1.00 98.12 152 LYS A CA 1
ATOM 1251 C C . LYS A 1 152 ? -11.797 2.568 13.997 1.00 98.12 152 LYS A C 1
ATOM 1253 O O . LYS A 1 152 ? -12.357 3.503 14.562 1.00 98.12 152 LYS A O 1
ATOM 1258 N N . ALA A 1 153 ? -12.446 1.524 13.482 1.00 98.25 153 ALA A N 1
ATOM 1259 C CA . ALA A 1 153 ? -13.904 1.403 13.498 1.00 98.25 153 ALA A CA 1
ATOM 1260 C C . ALA A 1 153 ? -14.467 1.369 14.930 1.00 98.25 153 ALA A C 1
ATOM 1262 O O . ALA A 1 153 ? -15.450 2.040 15.226 1.00 98.25 153 ALA A O 1
ATOM 1263 N N . THR A 1 154 ? -13.802 0.649 15.839 1.00 97.81 154 THR A N 1
ATOM 1264 C CA . THR A 1 154 ? -14.228 0.499 17.241 1.00 97.81 154 THR A CA 1
ATOM 1265 C C . THR A 1 154 ? -13.649 1.558 18.181 1.00 97.81 154 THR A C 1
ATOM 1267 O O . THR A 1 154 ? -13.963 1.568 19.370 1.00 97.81 154 THR A O 1
ATOM 1270 N N . ARG A 1 155 ? -12.789 2.453 17.672 1.00 97.50 155 ARG A N 1
ATOM 1271 C CA . ARG A 1 155 ? -12.010 3.429 18.459 1.00 97.50 155 ARG A CA 1
ATOM 1272 C C . ARG A 1 155 ? -11.175 2.782 19.579 1.00 97.50 155 ARG A C 1
ATOM 1274 O O . ARG A 1 155 ? -10.861 3.427 20.582 1.00 97.50 155 ARG A O 1
ATOM 1281 N N . ASP A 1 156 ? -10.774 1.524 19.402 1.00 97.94 156 ASP A N 1
ATOM 1282 C CA . ASP A 1 156 ? -9.976 0.772 20.367 1.00 97.94 156 ASP A CA 1
ATOM 1283 C C . ASP A 1 156 ? -8.476 1.095 20.227 1.00 97.94 156 ASP A C 1
ATOM 1285 O O . ASP A 1 156 ? -7.760 0.612 19.340 1.00 97.94 156 ASP A O 1
ATOM 1289 N N . LYS A 1 157 ? -7.968 1.893 21.174 1.00 98.19 157 LYS A N 1
ATOM 1290 C CA . LYS A 1 157 ? -6.551 2.284 21.242 1.00 98.19 157 LYS A CA 1
ATOM 1291 C C . LYS A 1 157 ? -5.608 1.092 21.439 1.00 98.19 157 LYS A C 1
ATOM 1293 O O . LYS A 1 157 ? -4.462 1.157 20.995 1.00 98.19 157 LYS A O 1
ATOM 1298 N N . GLN A 1 158 ? -6.032 0.012 22.097 1.00 98.06 158 GLN A N 1
ATOM 1299 C CA . GLN A 1 158 ? -5.193 -1.178 22.272 1.00 98.06 158 GLN A CA 1
ATOM 1300 C C . GLN A 1 158 ? -5.032 -1.934 20.955 1.00 98.06 158 GLN A C 1
ATOM 1302 O O . GLN A 1 158 ? -3.910 -2.324 20.613 1.00 98.06 158 GLN A O 1
ATOM 1307 N N . LEU A 1 159 ? -6.109 -2.070 20.175 1.00 98.00 159 LEU A N 1
ATOM 1308 C CA . LEU A 1 159 ? -6.033 -2.653 18.833 1.00 98.00 159 LEU A CA 1
ATOM 1309 C C . LEU A 1 159 ? -5.095 -1.862 17.924 1.00 98.00 159 LEU A C 1
ATOM 1311 O O . LEU A 1 159 ? -4.244 -2.473 17.268 1.00 98.00 159 LEU A O 1
ATOM 1315 N N . LEU A 1 160 ? -5.183 -0.530 17.946 1.00 98.62 160 LEU A N 1
ATOM 1316 C CA . LEU A 1 160 ? -4.297 0.345 17.176 1.00 98.62 160 LEU A CA 1
ATOM 1317 C C . LEU A 1 160 ? -2.831 0.224 17.620 1.00 98.62 160 LEU A C 1
ATOM 1319 O O . LEU A 1 160 ? -1.956 0.020 16.780 1.00 98.62 160 LEU A O 1
ATOM 1323 N N . ARG A 1 161 ? -2.540 0.255 18.930 1.00 98.56 161 ARG A N 1
ATOM 1324 C CA . ARG A 1 161 ? -1.168 0.075 19.454 1.00 98.56 161 ARG A CA 1
ATOM 1325 C C . ARG A 1 161 ? -0.577 -1.278 19.083 1.00 98.56 161 ARG A C 1
ATOM 1327 O O . ARG A 1 161 ? 0.607 -1.371 18.763 1.00 98.56 161 ARG A O 1
ATOM 1334 N N . LYS A 1 162 ? -1.383 -2.340 19.133 1.00 98.38 162 LYS A N 1
ATOM 1335 C CA . LYS A 1 162 ? -0.930 -3.672 18.734 1.00 98.38 162 LYS A CA 1
ATOM 1336 C C . LYS A 1 162 ? -0.727 -3.748 17.216 1.00 98.38 162 LYS A C 1
ATOM 1338 O O . LYS A 1 162 ? 0.284 -4.297 16.802 1.00 98.38 162 LYS A O 1
ATOM 1343 N N . SER A 1 163 ? -1.596 -3.155 16.395 1.00 98.50 163 SER A N 1
ATOM 1344 C CA . SER A 1 163 ? -1.379 -3.066 14.940 1.00 98.50 163 SER A CA 1
ATOM 1345 C C . SER A 1 163 ? -0.068 -2.343 14.606 1.00 98.50 163 SER A C 1
ATOM 1347 O O . SER A 1 163 ? 0.756 -2.891 13.876 1.00 98.50 163 SER A O 1
ATOM 1349 N N . TYR A 1 164 ? 0.176 -1.179 15.224 1.00 98.69 164 TYR A N 1
ATOM 1350 C CA . TYR A 1 164 ? 1.423 -0.416 15.088 1.00 98.69 164 TYR A CA 1
ATOM 1351 C C . TYR A 1 164 ? 2.652 -1.286 15.340 1.00 98.69 164 TYR A C 1
ATOM 1353 O O . TYR A 1 164 ? 3.560 -1.362 14.516 1.00 98.69 164 TYR A O 1
ATOM 1361 N N . ARG A 1 165 ? 2.648 -2.000 16.468 1.00 98.62 165 ARG A N 1
ATOM 1362 C CA . ARG A 1 165 ? 3.763 -2.859 16.856 1.00 98.62 165 ARG A CA 1
ATO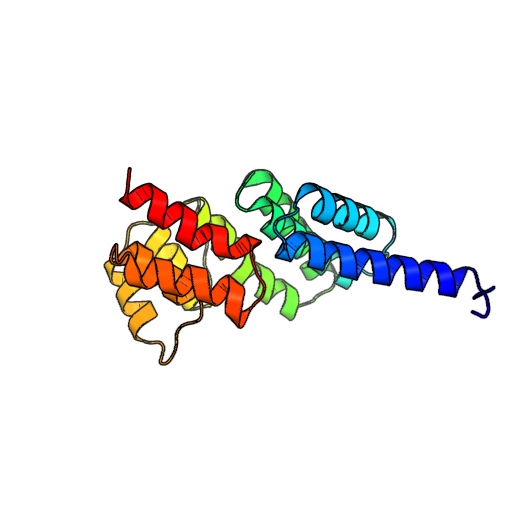M 1363 C C . ARG A 1 165 ? 3.985 -3.996 15.864 1.00 98.62 165 ARG A C 1
ATOM 1365 O O . ARG A 1 165 ? 5.118 -4.248 15.484 1.00 98.62 165 ARG A O 1
ATOM 1372 N N . ARG A 1 166 ? 2.906 -4.624 15.389 1.00 98.50 166 ARG A N 1
ATOM 1373 C CA . ARG A 1 166 ? 2.982 -5.731 14.427 1.00 98.50 166 ARG A CA 1
ATOM 1374 C C . ARG A 1 166 ? 3.504 -5.299 13.058 1.00 98.50 166 ARG A C 1
ATOM 1376 O O . ARG A 1 166 ? 4.190 -6.086 12.418 1.00 98.50 166 ARG A O 1
ATOM 1383 N N . PHE A 1 167 ? 3.239 -4.070 12.608 1.00 98.62 167 PHE A N 1
ATOM 1384 C CA . PHE A 1 167 ? 3.885 -3.552 11.395 1.00 98.62 167 PHE A CA 1
ATOM 1385 C C . PHE A 1 167 ? 5.413 -3.532 11.523 1.00 98.62 167 PHE A C 1
ATOM 1387 O O . PHE A 1 167 ? 6.109 -3.903 10.585 1.00 98.62 167 PHE A O 1
ATOM 1394 N N . ILE A 1 168 ? 5.933 -3.172 12.693 1.00 98.38 168 ILE A N 1
ATOM 1395 C CA . ILE A 1 168 ? 7.377 -3.117 12.938 1.00 98.38 168 ILE A CA 1
ATOM 1396 C C . ILE A 1 168 ? 7.936 -4.525 13.182 1.00 98.38 168 ILE A C 1
ATOM 1398 O O . ILE A 1 168 ? 8.849 -4.956 12.491 1.00 98.38 168 ILE A O 1
ATOM 1402 N N . GLU A 1 169 ? 7.369 -5.264 14.133 1.00 98.00 169 GLU A N 1
ATOM 1403 C CA . GLU A 1 169 ? 7.923 -6.539 14.607 1.00 98.00 169 GLU A CA 1
ATOM 1404 C C . GLU A 1 169 ? 7.731 -7.694 13.614 1.00 98.00 169 GLU A C 1
ATOM 1406 O O . GLU A 1 169 ? 8.613 -8.537 13.486 1.00 98.00 169 GLU A O 1
ATOM 1411 N N . GLU A 1 170 ? 6.598 -7.753 12.903 1.00 97.31 170 GLU A N 1
ATOM 1412 C CA . GLU A 1 170 ? 6.307 -8.857 11.971 1.00 97.31 170 GLU A CA 1
ATOM 1413 C C . GLU A 1 170 ? 6.731 -8.543 10.531 1.00 97.31 170 GLU A C 1
ATOM 1415 O O . GLU A 1 170 ? 6.852 -9.463 9.722 1.00 97.31 170 GLU A O 1
ATOM 1420 N N . ARG A 1 171 ? 6.887 -7.258 10.174 1.00 95.06 171 ARG A N 1
ATOM 1421 C CA . ARG A 1 171 ? 7.065 -6.832 8.773 1.00 95.06 171 ARG A CA 1
ATOM 1422 C C . ARG A 1 171 ? 8.228 -5.873 8.523 1.00 95.06 171 ARG A C 1
ATOM 1424 O O . ARG A 1 171 ? 8.475 -5.582 7.355 1.00 95.06 171 ARG A O 1
ATOM 1431 N N . ASP A 1 172 ? 8.911 -5.392 9.565 1.00 97.06 172 ASP A N 1
ATOM 1432 C CA . ASP A 1 172 ? 9.943 -4.343 9.470 1.00 97.06 172 ASP A CA 1
ATOM 1433 C C . ASP A 1 172 ? 9.449 -3.110 8.680 1.00 97.06 172 ASP A C 1
ATOM 1435 O O . ASP A 1 172 ? 10.175 -2.493 7.902 1.00 97.06 172 ASP A O 1
ATOM 1439 N N . ASP A 1 173 ? 8.161 -2.779 8.831 1.00 98.38 173 ASP A N 1
ATOM 1440 C CA . ASP A 1 173 ? 7.441 -1.833 7.978 1.00 98.38 173 ASP A CA 1
ATOM 1441 C C . ASP A 1 173 ? 7.064 -0.559 8.738 1.00 98.38 173 ASP A C 1
ATOM 1443 O O . ASP A 1 173 ? 5.951 -0.391 9.245 1.00 98.38 173 ASP A O 1
ATOM 1447 N N . TYR A 1 174 ? 8.016 0.365 8.820 1.00 98.56 174 TYR A N 1
ATOM 1448 C CA . TYR A 1 174 ? 7.851 1.644 9.510 1.00 98.56 174 TYR A CA 1
ATOM 1449 C C . TYR A 1 174 ? 6.965 2.611 8.728 1.00 98.56 174 TYR A C 1
ATOM 1451 O O . TYR A 1 174 ? 6.344 3.487 9.327 1.00 98.56 174 TYR A O 1
ATOM 1459 N N . PHE A 1 175 ? 6.882 2.449 7.405 1.00 98.69 175 PHE A N 1
ATOM 1460 C CA . PHE A 1 175 ? 5.993 3.251 6.572 1.00 98.69 175 PHE A CA 1
ATOM 1461 C C . PHE A 1 175 ? 4.535 2.978 6.927 1.00 98.69 175 PHE A C 1
ATOM 1463 O O . PHE A 1 175 ? 3.812 3.891 7.321 1.00 98.69 175 PHE A O 1
ATOM 1470 N N . TYR A 1 176 ? 4.101 1.717 6.873 1.00 98.69 176 TYR A N 1
ATOM 1471 C CA . TYR A 1 176 ? 2.713 1.395 7.194 1.00 98.69 176 TYR A CA 1
ATOM 1472 C 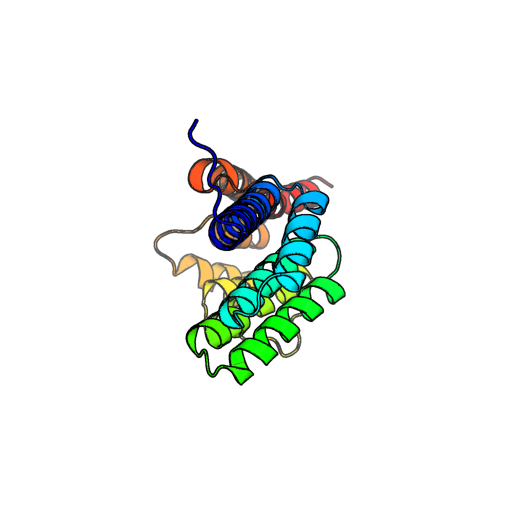C . TYR A 1 176 ? 2.400 1.438 8.691 1.00 98.69 176 TYR A C 1
ATOM 1474 O O . TYR A 1 176 ? 1.243 1.659 9.050 1.00 98.69 176 TYR A O 1
ATOM 1482 N N . ALA A 1 177 ? 3.404 1.361 9.571 1.00 98.69 177 ALA A N 1
ATOM 1483 C CA . ALA A 1 177 ? 3.222 1.661 10.991 1.00 98.69 177 ALA A CA 1
ATOM 1484 C C . ALA A 1 177 ? 2.670 3.084 11.232 1.00 98.69 177 ALA A C 1
ATOM 1486 O O . ALA A 1 177 ? 1.975 3.313 12.222 1.00 98.69 177 ALA A O 1
ATOM 1487 N N . MET A 1 178 ? 2.872 4.033 10.310 1.00 98.56 178 MET A N 1
ATOM 1488 C CA . MET A 1 178 ? 2.284 5.373 10.425 1.00 98.56 178 MET A CA 1
ATOM 1489 C C . MET A 1 178 ? 0.747 5.366 10.432 1.00 98.56 178 MET A C 1
ATOM 1491 O O . MET A 1 178 ? 0.154 6.253 11.042 1.00 98.56 178 MET A O 1
ATOM 1495 N N . LEU A 1 179 ? 0.089 4.364 9.832 1.00 98.62 179 LEU A N 1
ATOM 1496 C CA . LEU A 1 179 ? -1.377 4.271 9.779 1.00 98.62 179 LEU A CA 1
ATOM 1497 C C . LEU A 1 179 ? -2.024 4.224 11.177 1.00 98.62 179 LEU A C 1
ATOM 1499 O O . LEU A 1 179 ? -2.791 5.136 11.511 1.00 98.62 179 LEU A O 1
ATOM 1503 N N . PRO A 1 180 ? -1.751 3.207 12.024 1.00 98.56 180 PRO A N 1
ATOM 1504 C CA . PRO A 1 180 ? -2.296 3.167 13.376 1.00 98.56 180 PRO A CA 1
ATOM 1505 C C . PRO A 1 180 ? -1.763 4.295 14.260 1.00 98.56 180 PRO A C 1
ATOM 1507 O O . PRO A 1 180 ? -2.492 4.750 15.137 1.00 98.56 180 PRO A O 1
ATOM 1510 N N . LEU A 1 181 ? -0.538 4.782 14.027 1.00 98.19 181 LEU A N 1
ATOM 1511 C CA . LEU A 1 181 ? 0.020 5.900 14.791 1.00 98.19 181 LEU A CA 1
ATOM 1512 C C . LEU A 1 181 ? -0.771 7.198 14.570 1.00 98.19 181 LEU A C 1
ATOM 1514 O O . LEU A 1 181 ? -1.162 7.852 15.533 1.00 98.19 181 LEU A O 1
ATOM 1518 N N . GLN A 1 182 ? -1.067 7.549 13.315 1.00 97.81 182 GLN A N 1
ATOM 1519 C CA . GLN A 1 182 ? -1.892 8.717 12.993 1.00 97.81 182 GLN A CA 1
ATOM 1520 C C . GLN A 1 182 ? -3.304 8.588 13.576 1.00 97.81 182 GLN A C 1
ATOM 1522 O O . GLN A 1 182 ? -3.836 9.559 14.110 1.00 97.81 182 GLN A O 1
ATOM 1527 N N . ALA A 1 183 ? -3.894 7.391 13.524 1.00 97.62 183 ALA A N 1
ATOM 1528 C CA . ALA A 1 183 ? -5.206 7.143 14.116 1.00 97.62 183 ALA A CA 1
ATOM 1529 C C . ALA A 1 183 ? -5.207 7.291 15.647 1.00 97.62 183 ALA A C 1
ATOM 1531 O O . ALA A 1 183 ? -6.158 7.833 16.200 1.00 97.62 183 ALA A O 1
ATOM 1532 N N . LEU A 1 184 ? -4.148 6.849 16.334 1.00 97.69 184 LEU A N 1
ATOM 1533 C CA . LEU A 1 184 ? -3.996 7.066 17.776 1.00 97.69 184 LEU A CA 1
ATOM 1534 C C . LEU A 1 184 ? -3.949 8.558 18.109 1.00 97.69 184 LEU A C 1
ATOM 1536 O O . LEU A 1 184 ? -4.717 9.006 18.955 1.00 97.69 184 LEU A O 1
ATOM 1540 N N . ASN A 1 185 ? -3.135 9.327 17.382 1.00 96.19 185 ASN A N 1
ATOM 1541 C CA . ASN A 1 185 ? -3.014 10.771 17.592 1.00 96.19 185 ASN A CA 1
ATOM 1542 C C . ASN A 1 185 ? -4.358 11.497 17.400 1.00 96.19 185 ASN A C 1
ATOM 1544 O O . ASN A 1 185 ? -4.681 12.400 18.165 1.00 96.19 185 ASN A O 1
ATOM 1548 N N . GLN A 1 186 ? -5.171 11.070 16.427 1.00 94.50 186 GLN A N 1
ATOM 1549 C CA . GLN A 1 186 ? -6.517 11.614 16.194 1.00 94.50 186 GLN A CA 1
ATOM 1550 C C . GLN A 1 186 ? -7.506 11.317 17.333 1.00 94.50 186 GLN A C 1
ATOM 1552 O O . GLN A 1 186 ? -8.477 12.044 17.490 1.00 94.50 186 GLN A O 1
ATOM 1557 N N . LEU A 1 187 ? -7.298 10.246 18.107 1.00 92.56 187 LEU A N 1
ATOM 1558 C CA . LEU A 1 187 ? -8.138 9.891 19.260 1.00 92.56 187 LEU A CA 1
ATOM 1559 C C . LEU A 1 187 ? -7.660 10.515 20.580 1.00 92.56 187 LEU A C 1
ATOM 1561 O O . LEU A 1 187 ? -8.346 10.377 21.598 1.00 92.56 187 LEU A O 1
ATOM 1565 N N . ASP A 1 188 ? -6.454 11.078 20.589 1.00 85.50 188 ASP A N 1
ATOM 1566 C CA . ASP A 1 188 ? -5.856 11.787 21.725 1.00 85.50 188 ASP A CA 1
ATOM 1567 C C . ASP A 1 188 ? -5.982 13.319 21.589 1.00 85.50 188 ASP A C 1
ATOM 1569 O O . ASP A 1 188 ? -5.778 14.023 22.577 1.00 85.50 188 ASP A O 1
ATOM 1573 N N . SER A 1 189 ? -6.318 13.812 20.388 1.00 73.44 189 SER A N 1
ATOM 1574 C CA . SER A 1 189 ? -6.600 15.226 20.078 1.00 73.44 189 SER A CA 1
ATOM 1575 C C . SER A 1 189 ? -8.060 15.580 20.351 1.00 73.44 189 SER A C 1
ATOM 1577 O O . SER A 1 189 ? -8.300 16.720 20.803 1.00 73.44 189 SER A O 1
#

Secondary structure (DSSP, 8-state):
------HHHHHHHHHHHHHHHHHHHHHTT-HHHHHHHHHHHHHH---HHHHHHHHHHHHHHTTTT-HHHHHHHHHHHHHHHHHTT-HHHHHHIIIIIHHHHHHHTT--TT---S-HHHHHHHHHHTT-HHHHHHHHHT-SS--HHHHHHHHHHTT-HHHHHHHHHHHHHHH--HHHHHHHHHHHHHHH-

Foldseek 3Di:
DDDPPDPVVVLVVVLVVLVVQLVVCQQVLVLVRNVVSLVVNCVSDPPLLVLLVSLLSQLLSCLVPDLVRNVVSLVVSLVSCVVVVVPVSNLCSLAPRVLQSCLSVLNCVPRDHPDLLSVLSNCLSVLVLVSNCVSLVPDPDDQLSSLLSNCLSVVPLVSLVVSLVCSCPVPVGNNCSVSSVVSNVVSVD

Organism: NCBI:txid1308866

pLDDT: mean 96.25, std 6.86, range [45.66, 98.88]

Radius of gyration: 18.31 Å; chains: 1; bounding box: 59×31×45 Å

Sequence (189 aa):
MQFVNDPLLSQLLETRLDETLFIYHWKRNEMLLSRKYGYQLLRKTYNLRKVVDIHNILAQGYLFESYEQAMHHAQAALDIATEIDSERAIYGLRNYTIPFLSAHHAKTKGITTEDQAEKAHLALANGDFEMCVQILEAFDKFTPFQQYYLGKATRDKQLLRKSYRRFIEERDDYFYAMLPLQALNQLDS